Protein AF-A0A967N5I6-F1 (afdb_monomer_lite)

Structure (mmCIF, N/CA/C/O backbone):
data_AF-A0A967N5I6-F1
#
_entry.id   AF-A0A967N5I6-F1
#
loop_
_atom_site.group_PDB
_atom_site.id
_atom_site.type_symbol
_atom_site.label_atom_id
_atom_site.label_alt_id
_atom_site.label_comp_id
_atom_site.label_asym_id
_atom_site.label_entity_id
_atom_site.label_seq_id
_atom_site.pdbx_PDB_ins_code
_atom_site.Cartn_x
_atom_site.Cartn_y
_atom_site.Cartn_z
_atom_site.occupancy
_atom_site.B_iso_or_equiv
_atom_site.auth_seq_id
_atom_site.auth_comp_id
_atom_site.auth_asym_id
_atom_site.auth_atom_id
_atom_site.pdbx_PDB_model_num
ATOM 1 N N . MET A 1 1 ? 79.052 27.992 -9.678 1.00 40.16 1 MET A N 1
ATOM 2 C CA . MET A 1 1 ? 77.838 28.755 -10.048 1.00 40.16 1 MET A CA 1
ATOM 3 C C . MET A 1 1 ? 76.867 27.807 -10.748 1.00 40.16 1 MET A C 1
ATOM 5 O O . MET A 1 1 ? 77.316 26.844 -11.354 1.00 40.16 1 MET A O 1
ATOM 9 N N . SER A 1 2 ? 75.574 28.017 -10.512 1.00 40.28 2 SER A N 1
ATOM 10 C CA . SER A 1 2 ? 74.473 27.047 -10.386 1.00 40.28 2 SER A CA 1
ATOM 11 C C . SER A 1 2 ? 74.152 26.092 -11.544 1.00 40.28 2 SER A C 1
ATOM 13 O O . SER A 1 2 ? 74.198 26.459 -12.712 1.00 40.28 2 SER A O 1
ATOM 15 N N . ARG A 1 3 ? 73.677 24.891 -11.170 1.00 48.25 3 ARG A N 1
ATOM 16 C CA . ARG A 1 3 ? 72.838 23.991 -11.981 1.00 48.25 3 ARG A CA 1
ATOM 17 C C . ARG A 1 3 ? 71.366 24.258 -11.633 1.00 48.25 3 ARG A C 1
ATOM 19 O O . ARG A 1 3 ? 71.032 24.242 -10.452 1.00 48.25 3 ARG A O 1
ATOM 26 N N . ILE A 1 4 ? 70.508 24.498 -12.624 1.00 47.03 4 ILE A N 1
ATOM 27 C CA . ILE A 1 4 ? 69.054 24.666 -12.448 1.00 47.03 4 ILE A CA 1
ATOM 28 C C . ILE A 1 4 ? 68.369 23.418 -13.017 1.00 47.03 4 ILE A C 1
ATOM 30 O O . ILE A 1 4 ? 68.534 23.106 -14.193 1.00 47.03 4 ILE A O 1
ATOM 34 N N . ALA A 1 5 ? 67.646 22.690 -12.166 1.00 37.91 5 ALA A N 1
ATOM 35 C CA . ALA A 1 5 ? 66.811 21.548 -12.535 1.00 37.91 5 ALA A CA 1
ATOM 36 C C . ALA A 1 5 ? 65.368 22.022 -12.801 1.00 37.91 5 ALA A C 1
ATOM 38 O O . ALA A 1 5 ? 64.877 22.863 -12.044 1.00 37.91 5 ALA A O 1
ATOM 39 N N . PRO A 1 6 ? 64.662 21.506 -13.822 1.00 51.81 6 PRO A N 1
ATOM 40 C CA . PRO A 1 6 ? 63.254 21.819 -14.015 1.00 51.81 6 PRO A CA 1
ATOM 41 C C . PRO A 1 6 ? 62.391 20.916 -13.120 1.00 51.81 6 PRO A C 1
ATOM 43 O O . PRO A 1 6 ? 62.466 19.690 -13.187 1.00 51.81 6 PRO A O 1
ATOM 46 N N . ILE A 1 7 ? 61.571 21.535 -12.271 1.00 50.12 7 ILE A N 1
ATOM 47 C CA . ILE A 1 7 ? 60.532 20.866 -11.481 1.00 50.12 7 ILE A CA 1
ATOM 48 C C . ILE A 1 7 ? 59.320 20.668 -12.395 1.00 50.12 7 ILE A C 1
ATOM 50 O O . ILE A 1 7 ? 58.684 21.630 -12.824 1.00 50.12 7 ILE A O 1
ATOM 54 N N . LEU A 1 8 ? 59.024 19.408 -12.708 1.00 42.88 8 LEU A N 1
ATOM 55 C CA . LEU A 1 8 ? 57.841 18.988 -13.450 1.00 42.88 8 LEU A CA 1
ATOM 56 C C . LEU A 1 8 ? 56.643 18.976 -12.483 1.00 42.88 8 LEU A C 1
ATOM 58 O O . LEU A 1 8 ? 56.563 18.135 -11.590 1.00 42.88 8 LEU A O 1
ATOM 62 N N . LEU A 1 9 ? 55.739 19.947 -12.624 1.00 46.44 9 LEU A N 1
ATOM 63 C CA . LEU A 1 9 ? 54.523 20.068 -11.819 1.00 46.44 9 LEU A CA 1
ATOM 64 C C . LEU A 1 9 ? 53.415 19.191 -12.431 1.00 46.44 9 LEU A C 1
ATOM 66 O O . LEU A 1 9 ? 52.763 19.583 -13.397 1.00 46.44 9 LEU A O 1
ATOM 70 N N . THR A 1 10 ? 53.206 17.995 -11.882 1.00 43.72 10 THR A N 1
ATOM 71 C CA . THR A 1 10 ? 52.102 17.106 -12.276 1.00 43.72 10 THR A CA 1
ATOM 72 C C . THR A 1 10 ? 50.793 17.601 -11.658 1.00 43.72 10 THR A C 1
ATOM 74 O O . THR A 1 10 ? 50.572 17.481 -10.454 1.00 43.72 10 THR A O 1
ATOM 77 N N . LEU A 1 11 ? 49.920 18.169 -12.490 1.00 49.28 11 LEU A N 1
ATOM 78 C CA . LEU A 1 11 ? 48.575 18.613 -12.125 1.00 49.28 11 LEU A CA 1
ATOM 79 C C . LEU A 1 11 ? 47.648 17.390 -11.970 1.00 49.28 11 LEU A C 1
ATOM 81 O O . LEU A 1 11 ? 47.226 16.794 -12.959 1.00 49.28 11 LEU A O 1
ATOM 85 N N . ILE A 1 12 ? 47.339 16.995 -10.731 1.00 50.44 12 ILE A N 1
ATOM 86 C CA . ILE A 1 12 ? 46.363 15.933 -10.435 1.00 50.44 12 ILE A CA 1
ATOM 87 C C . ILE A 1 12 ? 44.953 16.520 -10.574 1.00 50.44 12 ILE A C 1
ATOM 89 O O . ILE A 1 12 ? 44.468 17.232 -9.696 1.00 50.44 12 ILE A O 1
ATOM 93 N N . LEU A 1 13 ? 44.296 16.229 -11.697 1.00 48.84 13 LEU A N 1
ATOM 94 C CA . LEU A 1 13 ? 42.915 16.620 -11.965 1.00 48.84 13 LEU A CA 1
ATOM 95 C C . LEU A 1 13 ? 41.958 15.642 -11.257 1.00 48.84 13 LEU A C 1
ATOM 97 O O . LEU A 1 13 ? 41.588 14.602 -11.806 1.00 48.84 13 LEU A O 1
ATOM 101 N N . VAL A 1 14 ? 41.577 15.963 -10.016 1.00 51.41 14 VAL A N 1
ATOM 102 C CA . VAL A 1 14 ? 40.548 15.230 -9.260 1.00 51.41 14 VAL A CA 1
ATOM 103 C C . VAL A 1 14 ? 39.220 15.338 -10.013 1.00 51.41 14 VAL A C 1
ATOM 105 O O . VAL A 1 14 ? 38.562 16.376 -10.001 1.00 51.41 14 VAL A O 1
ATOM 108 N N . HIS A 1 15 ? 38.826 14.260 -10.692 1.00 43.31 15 HIS A N 1
ATOM 109 C CA . HIS A 1 15 ? 37.492 14.127 -11.263 1.00 43.31 15 HIS A CA 1
ATOM 110 C C . HIS A 1 15 ? 36.492 13.925 -10.123 1.00 43.31 15 HIS A C 1
ATOM 112 O O . HIS A 1 15 ? 36.285 12.808 -9.646 1.00 43.31 15 HIS A O 1
ATOM 118 N N . ALA A 1 16 ? 35.867 15.018 -9.683 1.00 46.16 16 ALA A N 1
ATOM 119 C CA . ALA A 1 16 ? 34.663 14.961 -8.870 1.00 46.16 16 ALA A CA 1
ATOM 120 C C . ALA A 1 16 ? 33.563 14.297 -9.710 1.00 46.16 16 ALA A C 1
ATOM 122 O O . ALA A 1 16 ? 32.937 14.928 -10.560 1.00 46.16 16 ALA A O 1
ATOM 123 N N . SER A 1 17 ? 33.371 12.992 -9.519 1.00 47.62 17 SER A N 1
ATOM 124 C CA . SER A 1 17 ? 32.232 12.291 -10.101 1.00 47.62 17 SER A CA 1
ATOM 125 C C . SER A 1 17 ? 30.961 12.935 -9.541 1.00 47.62 17 SER A C 1
ATOM 127 O O . SER A 1 17 ? 30.834 13.009 -8.315 1.00 47.62 17 SER A O 1
ATOM 129 N N . PRO A 1 18 ? 30.022 13.421 -10.375 1.00 47.56 18 PRO A N 1
ATOM 130 C CA . PRO A 1 18 ? 28.732 13.860 -9.877 1.00 47.56 18 PRO A CA 1
ATOM 131 C C . PRO A 1 18 ? 28.059 12.638 -9.262 1.00 47.56 18 PRO A C 1
ATOM 133 O O . PRO A 1 18 ? 27.668 11.703 -9.963 1.00 47.56 18 PRO A O 1
ATOM 136 N N . SER A 1 19 ? 27.979 12.629 -7.934 1.00 46.84 19 SER A N 1
ATOM 137 C CA . SER A 1 19 ? 27.203 11.651 -7.193 1.00 46.84 19 SER A CA 1
ATOM 138 C C . SER A 1 19 ? 25.768 11.774 -7.699 1.00 46.84 19 SER A C 1
ATOM 140 O O . SER A 1 19 ? 25.093 12.773 -7.443 1.00 46.84 19 SER A O 1
ATOM 142 N N . ARG A 1 20 ? 25.318 10.815 -8.519 1.00 47.66 20 ARG A N 1
ATOM 143 C CA . ARG A 1 20 ? 23.902 10.695 -8.864 1.00 47.66 20 ARG A CA 1
ATOM 144 C C . ARG A 1 20 ? 23.191 10.465 -7.542 1.00 47.66 20 ARG A C 1
ATOM 146 O O . ARG A 1 20 ? 23.283 9.373 -6.993 1.00 47.66 20 ARG A O 1
ATOM 153 N N . ALA A 1 21 ? 22.514 11.493 -7.038 1.00 38.91 21 ALA A N 1
ATOM 154 C CA . ALA A 1 21 ? 21.556 11.338 -5.962 1.00 38.91 21 ALA A CA 1
ATOM 155 C C . ALA A 1 21 ? 20.598 10.217 -6.383 1.00 38.91 21 ALA A C 1
ATOM 157 O O . ALA A 1 21 ? 19.824 10.377 -7.331 1.00 38.91 21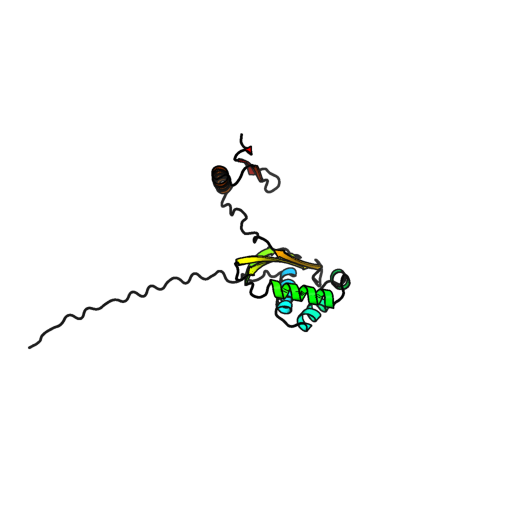 ALA A O 1
ATOM 158 N N . GLN A 1 22 ? 20.714 9.051 -5.744 1.00 46.22 22 GLN A N 1
ATOM 159 C CA . GLN A 1 22 ? 19.681 8.034 -5.840 1.00 46.22 22 GLN A CA 1
ATOM 160 C C . GLN A 1 22 ? 18.379 8.721 -5.421 1.00 46.22 22 GLN A C 1
ATOM 162 O O . GLN A 1 22 ? 18.386 9.433 -4.412 1.00 46.22 22 GLN A O 1
ATOM 167 N N . PRO A 1 23 ? 17.286 8.597 -6.193 1.00 45.19 23 PRO A N 1
ATOM 168 C CA . PRO A 1 23 ? 16.002 9.112 -5.759 1.00 45.19 23 PRO A CA 1
ATOM 169 C C . PRO A 1 23 ? 15.629 8.362 -4.483 1.00 45.19 23 PRO A C 1
ATOM 171 O O . PRO A 1 23 ? 15.160 7.230 -4.538 1.00 45.19 23 PRO A O 1
ATOM 174 N N . GLY A 1 24 ? 15.909 8.991 -3.341 1.00 52.41 24 GLY A N 1
ATO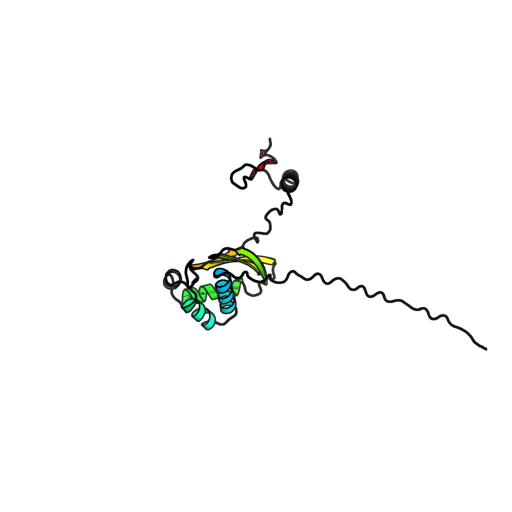M 175 C CA . GLY A 1 24 ? 15.538 8.472 -2.041 1.00 52.41 24 GLY A CA 1
ATOM 176 C C . GLY A 1 24 ? 14.018 8.342 -1.932 1.00 52.41 24 GLY A C 1
ATOM 177 O O . GLY A 1 24 ? 13.277 8.862 -2.780 1.00 52.41 24 GLY A O 1
ATOM 178 N N . PRO A 1 25 ? 13.529 7.668 -0.883 1.00 60.12 25 PRO A N 1
ATOM 179 C CA . PRO A 1 25 ? 12.108 7.427 -0.702 1.00 60.12 25 PRO A CA 1
ATOM 180 C C . PRO A 1 25 ? 11.339 8.754 -0.732 1.00 60.12 25 PRO A C 1
ATOM 182 O O . PRO A 1 25 ? 11.467 9.572 0.179 1.00 60.12 25 PRO A O 1
ATOM 185 N N . ARG A 1 26 ? 10.536 8.994 -1.780 1.00 69.06 26 ARG A N 1
ATOM 186 C CA . ARG A 1 26 ? 9.746 10.235 -1.886 1.00 69.06 26 ARG A CA 1
ATOM 187 C C . ARG A 1 26 ? 8.873 10.392 -0.637 1.00 69.06 26 ARG A C 1
ATOM 189 O O . ARG A 1 26 ? 8.300 9.391 -0.198 1.00 69.06 26 ARG A O 1
ATOM 196 N N . PRO A 1 27 ? 8.736 11.590 -0.054 1.00 77.00 27 PRO A N 1
ATOM 197 C CA . PRO A 1 27 ? 7.868 11.784 1.104 1.00 77.00 27 PRO A CA 1
ATOM 198 C C . PRO A 1 27 ? 6.443 11.298 0.805 1.00 77.00 27 PRO A C 1
ATOM 200 O O . PRO A 1 27 ? 5.970 11.387 -0.334 1.00 77.00 27 PRO A O 1
ATOM 203 N N . LEU A 1 28 ? 5.789 10.709 1.810 1.00 83.62 28 LEU A N 1
ATOM 204 C CA . LEU A 1 28 ? 4.383 10.329 1.692 1.00 83.62 28 LEU A CA 1
ATOM 205 C C . LEU A 1 28 ? 3.521 11.596 1.559 1.00 83.62 28 LEU A C 1
ATOM 207 O O . LEU A 1 28 ? 3.868 12.625 2.139 1.00 83.62 28 LEU A O 1
ATOM 211 N N . PRO A 1 29 ? 2.436 11.560 0.766 1.00 84.69 29 PRO A N 1
ATOM 212 C CA . PRO A 1 29 ? 1.531 12.697 0.652 1.00 84.69 29 PRO A CA 1
ATOM 213 C C . PRO A 1 29 ? 0.806 12.938 1.979 1.00 84.69 29 PRO A C 1
ATOM 215 O O . PRO A 1 29 ? 0.534 11.991 2.709 1.00 84.69 29 PRO A O 1
ATOM 218 N N . ASP A 1 30 ? 0.429 14.183 2.252 1.00 88.25 30 ASP A N 1
ATOM 219 C CA . ASP A 1 30 ? -0.386 14.524 3.419 1.00 88.25 30 ASP A CA 1
ATOM 220 C C . ASP A 1 30 ? -1.855 14.144 3.163 1.00 88.25 30 ASP A C 1
ATOM 222 O O . ASP A 1 30 ? -2.624 14.893 2.562 1.00 88.25 30 ASP A O 1
ATOM 226 N N . THR A 1 31 ? -2.207 12.901 3.499 1.00 90.56 31 THR A N 1
ATOM 227 C CA . THR A 1 31 ? -3.557 12.332 3.349 1.00 90.56 31 THR A CA 1
ATOM 228 C C . THR A 1 31 ? -3.854 11.393 4.518 1.00 90.56 31 THR A C 1
ATOM 230 O O . THR A 1 31 ? -2.917 10.773 5.035 1.00 90.56 31 THR A O 1
ATOM 233 N N . PRO A 1 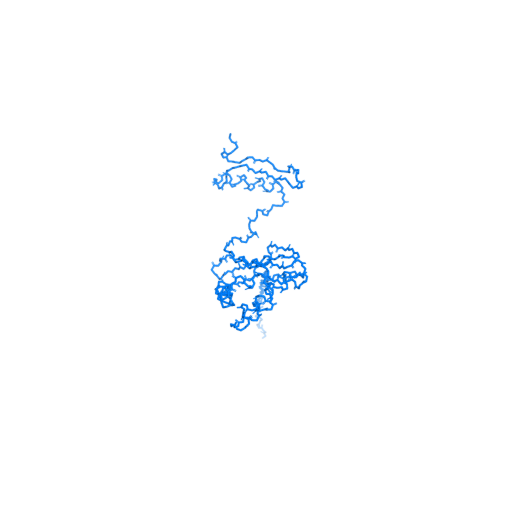32 ? -5.129 11.193 4.903 1.00 92.94 32 PRO A N 1
ATOM 234 C CA . PRO A 1 32 ? -5.478 10.253 5.967 1.00 92.94 32 PRO A CA 1
ATOM 235 C C . PRO A 1 32 ? -4.949 8.835 5.718 1.00 92.94 32 PRO A C 1
ATOM 237 O O . PRO A 1 32 ? -4.358 8.220 6.609 1.00 92.94 32 PRO A O 1
ATOM 240 N N . ALA A 1 33 ? -5.076 8.341 4.482 1.00 93.81 33 ALA A N 1
ATOM 241 C CA . ALA A 1 33 ? -4.553 7.035 4.091 1.00 93.81 33 ALA A CA 1
ATOM 242 C C . ALA A 1 33 ? -3.025 6.931 4.257 1.00 93.81 33 ALA A C 1
ATOM 244 O O . ALA A 1 33 ? -2.518 5.907 4.716 1.00 93.81 33 ALA A O 1
ATOM 245 N N . ALA A 1 34 ? -2.278 7.992 3.932 1.00 92.75 34 ALA A N 1
ATOM 246 C CA . ALA A 1 34 ? -0.831 8.034 4.133 1.00 92.75 34 ALA A CA 1
ATOM 247 C C . ALA A 1 34 ? -0.425 8.091 5.613 1.00 92.75 34 ALA A C 1
ATOM 249 O O . ALA A 1 34 ? 0.565 7.458 5.987 1.00 92.75 34 ALA A O 1
ATOM 250 N N . GLY A 1 35 ? -1.192 8.793 6.451 1.00 93.31 35 GLY A N 1
ATOM 251 C CA . GLY A 1 35 ? -0.999 8.788 7.903 1.00 93.31 35 GLY A CA 1
ATOM 252 C C . GLY A 1 35 ? -1.111 7.371 8.467 1.00 93.31 35 GLY A C 1
ATOM 253 O O . GLY A 1 35 ? -0.173 6.869 9.081 1.00 93.31 35 GLY A O 1
ATOM 254 N N . ARG A 1 36 ? -2.193 6.657 8.130 1.00 95.75 36 ARG A N 1
ATOM 255 C CA . ARG A 1 36 ? -2.384 5.260 8.562 1.00 95.75 36 ARG A CA 1
ATOM 256 C C . ARG A 1 36 ? -1.376 4.287 7.971 1.00 95.75 36 ARG A C 1
ATOM 258 O O . ARG A 1 36 ? -1.000 3.323 8.631 1.00 95.75 36 ARG A O 1
ATOM 265 N N . ALA A 1 37 ? -0.917 4.526 6.745 1.00 95.06 37 ALA A N 1
ATOM 266 C CA . ALA A 1 37 ? 0.162 3.737 6.167 1.00 95.06 37 ALA A CA 1
ATOM 267 C C . ALA A 1 37 ? 1.489 3.948 6.915 1.00 95.06 37 ALA A C 1
ATOM 269 O O . ALA A 1 37 ? 2.243 2.993 7.069 1.00 95.06 37 ALA A O 1
ATOM 270 N N . THR A 1 38 ? 1.763 5.163 7.402 1.00 94.31 38 THR A N 1
ATOM 271 C CA . THR A 1 38 ? 2.936 5.450 8.247 1.00 94.31 38 THR A CA 1
ATOM 272 C C . THR A 1 38 ? 2.857 4.685 9.566 1.00 94.31 38 THR A C 1
ATOM 274 O O . THR A 1 38 ? 3.764 3.911 9.856 1.00 94.31 38 THR A O 1
ATOM 277 N N . GLU A 1 39 ? 1.740 4.802 10.292 1.00 96.06 39 GLU A N 1
ATOM 278 C CA . GLU A 1 39 ? 1.509 4.071 11.551 1.00 96.06 39 GLU A CA 1
ATOM 279 C C . GLU A 1 39 ? 1.650 2.551 11.371 1.00 96.06 39 GLU A C 1
ATOM 281 O O . GLU A 1 39 ? 2.245 1.864 12.199 1.00 96.06 39 GLU A O 1
ATOM 286 N N . LEU A 1 40 ? 1.133 2.011 10.261 1.00 96.75 40 LEU A N 1
ATOM 287 C CA . LEU A 1 40 ? 1.286 0.597 9.929 1.00 96.75 40 LEU A CA 1
ATOM 288 C C . LEU A 1 40 ? 2.761 0.219 9.772 1.00 96.75 40 LEU A C 1
ATOM 290 O O . LEU A 1 40 ? 3.189 -0.791 10.319 1.00 96.75 40 LEU A O 1
ATOM 294 N N . LEU A 1 41 ? 3.536 0.990 9.007 1.00 94.38 41 LEU A N 1
ATOM 295 C CA . LEU A 1 41 ? 4.952 0.693 8.778 1.00 94.38 41 LEU A CA 1
ATOM 296 C C . LEU A 1 41 ? 5.769 0.780 10.073 1.00 94.38 41 LEU A C 1
ATOM 298 O O . LEU A 1 41 ? 6.656 -0.047 10.277 1.00 94.38 41 LEU A O 1
ATOM 302 N N . GLU A 1 42 ? 5.442 1.722 10.958 1.00 94.69 42 GLU A N 1
ATOM 303 C CA . GLU A 1 42 ? 6.025 1.816 12.300 1.00 94.69 42 GLU A CA 1
ATOM 304 C C . GLU A 1 42 ? 5.698 0.570 13.136 1.00 94.69 42 GLU A C 1
ATOM 306 O O . GLU A 1 42 ? 6.603 -0.050 13.695 1.00 94.69 42 GLU A O 1
ATOM 311 N N . ALA A 1 43 ? 4.435 0.129 13.142 1.00 96.31 43 ALA A N 1
ATOM 312 C CA . ALA A 1 43 ? 4.019 -1.086 13.842 1.00 96.31 43 ALA A CA 1
ATOM 313 C C . ALA A 1 43 ? 4.693 -2.354 13.287 1.00 96.31 43 ALA A C 1
ATOM 315 O O . ALA A 1 43 ? 5.054 -3.251 14.049 1.00 96.31 43 ALA A O 1
ATOM 316 N N . LEU A 1 44 ? 4.904 -2.432 11.968 1.00 94.75 44 LEU A N 1
ATOM 317 C CA . LEU A 1 44 ? 5.611 -3.546 11.327 1.00 94.75 44 LEU A CA 1
ATOM 318 C C . LEU A 1 44 ? 7.111 -3.574 11.656 1.00 94.75 44 LEU A C 1
ATOM 320 O O . LEU A 1 44 ? 7.696 -4.659 11.655 1.00 94.75 44 LEU A O 1
ATOM 324 N N . GLY A 1 45 ? 7.718 -2.410 11.916 1.00 92.06 45 GLY A N 1
ATOM 325 C CA . GLY A 1 45 ? 9.102 -2.277 12.382 1.00 92.06 45 GLY A CA 1
ATOM 326 C C . GLY A 1 45 ? 9.283 -2.518 13.885 1.00 92.06 45 GLY A C 1
ATOM 327 O O . GLY A 1 45 ? 10.415 -2.667 14.342 1.00 92.06 45 GLY A O 1
ATOM 328 N N . GLY A 1 46 ? 8.184 -2.563 14.642 1.00 92.38 46 GLY A N 1
ATOM 329 C CA . GLY A 1 46 ? 8.163 -2.835 16.074 1.00 92.38 46 GLY A CA 1
ATOM 330 C C . GLY A 1 46 ? 8.034 -4.319 16.440 1.00 92.38 46 GLY A C 1
ATOM 331 O O . GLY A 1 46 ? 8.105 -5.237 15.611 1.00 92.38 46 GLY A O 1
ATOM 332 N N . ASP A 1 47 ? 7.828 -4.554 17.732 1.00 95.62 47 ASP A N 1
ATOM 333 C CA . ASP A 1 47 ? 7.601 -5.879 18.299 1.00 95.62 47 ASP A CA 1
ATOM 334 C C . ASP A 1 47 ? 6.136 -6.344 18.146 1.00 95.62 47 ASP A C 1
ATOM 336 O O . ASP A 1 47 ? 5.337 -5.794 17.382 1.00 95.62 47 ASP A O 1
ATOM 340 N N . VAL A 1 48 ? 5.791 -7.439 18.824 1.00 96.06 48 VAL A N 1
ATOM 341 C CA . VAL A 1 48 ? 4.436 -8.002 18.797 1.00 96.06 48 VAL A CA 1
ATOM 342 C C . VAL A 1 48 ? 3.409 -7.084 19.469 1.00 96.06 48 VAL A C 1
ATOM 344 O O . VAL A 1 48 ? 2.254 -7.046 19.042 1.00 96.06 48 VAL A O 1
ATOM 347 N N . ASP A 1 49 ? 3.816 -6.308 20.472 1.00 97.56 49 ASP A N 1
ATOM 348 C CA . ASP A 1 49 ? 2.916 -5.428 21.211 1.00 97.56 49 ASP A CA 1
ATOM 349 C C . ASP A 1 49 ? 2.608 -4.163 20.409 1.00 97.56 49 ASP A C 1
ATOM 351 O O . ASP A 1 49 ? 1.451 -3.745 20.361 1.00 97.56 49 ASP A O 1
ATOM 355 N N . ALA A 1 50 ? 3.582 -3.640 19.657 1.00 97.12 50 ALA A N 1
ATOM 356 C CA . ALA A 1 50 ? 3.347 -2.587 18.667 1.00 97.12 50 ALA A CA 1
ATOM 357 C C . ALA A 1 50 ? 2.293 -3.008 17.624 1.00 97.12 50 ALA A C 1
ATOM 359 O O . ALA A 1 50 ? 1.391 -2.238 17.283 1.00 97.12 50 ALA A O 1
ATOM 360 N N . ARG A 1 51 ? 2.345 -4.263 17.156 1.00 97.50 51 ARG A N 1
ATOM 361 C CA . ARG A 1 51 ? 1.339 -4.811 16.230 1.00 97.50 51 ARG A CA 1
ATOM 362 C C . ARG A 1 51 ? -0.030 -4.953 16.885 1.00 97.50 51 ARG A C 1
ATOM 364 O O . ARG A 1 51 ? -1.026 -4.588 16.265 1.00 97.50 51 ARG A O 1
ATOM 371 N N . ARG A 1 52 ? -0.103 -5.441 18.128 1.00 98.12 52 ARG A N 1
ATOM 372 C CA . ARG A 1 52 ? -1.373 -5.510 18.875 1.00 98.12 52 ARG A CA 1
ATOM 373 C C . ARG A 1 52 ? -1.995 -4.131 19.072 1.00 98.12 52 ARG A C 1
ATOM 375 O O . ARG A 1 52 ? -3.198 -3.988 18.856 1.00 98.12 52 ARG A O 1
ATOM 382 N N . ALA A 1 53 ? -1.193 -3.129 19.429 1.00 97.75 53 ALA A N 1
ATOM 383 C CA . ALA A 1 53 ? -1.650 -1.752 19.589 1.00 97.75 53 ALA A CA 1
ATOM 384 C C . ALA A 1 53 ? -2.240 -1.212 18.279 1.00 97.75 53 ALA A C 1
ATOM 386 O O . ALA A 1 53 ? -3.383 -0.758 18.260 1.00 97.75 53 ALA A O 1
ATOM 387 N N . PHE A 1 54 ? -1.535 -1.388 17.158 1.00 98.00 54 PHE A N 1
ATOM 388 C CA . PHE A 1 54 ? -2.045 -1.003 15.840 1.00 98.00 54 PHE A CA 1
ATOM 389 C C . PHE A 1 54 ? -3.376 -1.694 15.497 1.00 98.00 54 PHE A C 1
ATOM 391 O O . PHE A 1 54 ? -4.310 -1.052 15.014 1.00 98.00 54 PHE A O 1
ATOM 398 N N . VAL A 1 55 ? -3.504 -2.996 15.777 1.00 97.75 55 VAL A N 1
ATOM 399 C CA . VAL A 1 55 ? -4.757 -3.730 15.535 1.00 97.75 55 VAL A CA 1
ATOM 400 C C . VAL A 1 55 ? -5.901 -3.183 16.390 1.00 97.75 55 VAL A C 1
ATOM 402 O O . VAL A 1 55 ? -7.020 -3.015 15.898 1.00 97.75 55 VAL A O 1
ATOM 405 N N . ALA A 1 56 ? -5.638 -2.889 17.663 1.00 96.88 56 ALA A N 1
ATOM 406 C CA . ALA A 1 56 ? -6.637 -2.370 18.588 1.00 96.88 56 ALA A CA 1
ATOM 407 C C . ALA A 1 56 ? -7.084 -0.945 18.227 1.00 96.88 56 ALA A C 1
ATOM 409 O O . ALA A 1 56 ? -8.281 -0.647 18.283 1.00 96.88 56 ALA A O 1
ATOM 410 N N . GLU A 1 57 ? -6.148 -0.082 17.841 1.00 96.19 57 GLU A N 1
ATOM 411 C CA . GLU A 1 57 ? -6.368 1.361 17.741 1.00 96.19 57 GLU A CA 1
ATOM 412 C C . GLU A 1 57 ? -6.639 1.843 16.319 1.00 96.19 57 GLU A C 1
ATOM 414 O O . GLU A 1 57 ? -7.476 2.732 16.141 1.00 96.19 57 GLU A O 1
ATOM 419 N N . SER A 1 58 ? -6.000 1.242 15.314 1.00 96.75 58 SER A N 1
ATOM 420 C CA . SER A 1 58 ? -5.983 1.773 13.946 1.00 96.75 58 SER A CA 1
ATOM 421 C C . SER A 1 58 ? -6.886 1.010 12.978 1.00 96.75 58 SER A C 1
ATOM 423 O O . SER A 1 58 ? -7.269 1.578 11.955 1.00 96.75 58 SER A O 1
ATOM 425 N N . LEU A 1 59 ? -7.293 -0.233 13.274 1.00 97.75 59 LEU A N 1
ATOM 426 C CA . LEU A 1 59 ? -8.255 -0.955 12.429 1.00 97.75 59 LEU A CA 1
ATOM 427 C C . LEU A 1 59 ? -9.702 -0.508 12.679 1.00 97.75 59 LEU A C 1
ATOM 429 O O . LEU A 1 59 ? -10.108 -0.187 13.802 1.00 97.75 59 LEU A O 1
ATOM 433 N N . ALA A 1 60 ? -10.497 -0.505 11.608 1.00 97.44 60 ALA A N 1
ATOM 434 C CA . ALA A 1 60 ? -11.931 -0.255 11.668 1.00 97.44 60 ALA A CA 1
ATOM 435 C C . ALA A 1 60 ? -12.634 -1.416 12.392 1.00 97.44 60 ALA A C 1
ATOM 437 O O . ALA A 1 60 ? -12.241 -2.566 12.169 1.00 97.44 60 ALA A O 1
ATOM 438 N N . PRO A 1 61 ? -13.685 -1.177 13.203 1.00 95.81 61 PRO A N 1
ATOM 439 C CA . PRO A 1 61 ? -14.369 -2.236 13.951 1.00 95.81 61 PRO A CA 1
ATOM 440 C C . PRO A 1 61 ? -14.775 -3.425 13.073 1.00 95.81 61 PRO A C 1
ATOM 442 O O . PRO A 1 61 ? -14.396 -4.556 13.361 1.00 95.81 61 PRO A O 1
ATOM 445 N N . GLY A 1 62 ? -15.408 -3.165 11.923 1.00 93.75 62 GLY A N 1
ATOM 446 C CA . GLY A 1 62 ? -15.834 -4.220 10.995 1.00 93.75 62 GLY A CA 1
ATOM 447 C C . GLY A 1 62 ? -14.687 -5.016 10.358 1.00 93.75 62 GLY A C 1
ATOM 448 O O . GLY A 1 62 ? -14.882 -6.164 9.965 1.00 93.75 62 GLY A O 1
ATOM 449 N N . PHE A 1 63 ? -13.482 -4.443 10.267 1.00 94.31 63 PHE A N 1
ATOM 450 C CA . PHE A 1 63 ? -12.299 -5.163 9.789 1.00 94.31 63 PHE A CA 1
ATOM 451 C C . PHE A 1 63 ? -11.612 -5.929 10.927 1.00 94.31 63 PHE A C 1
ATOM 453 O O . PHE A 1 63 ? -11.259 -7.097 10.765 1.00 94.31 63 PHE A O 1
ATOM 460 N N . ARG A 1 64 ? -11.497 -5.300 12.100 1.00 96.19 64 ARG A N 1
ATOM 461 C CA . ARG A 1 64 ? -10.907 -5.867 13.315 1.00 96.19 64 ARG A CA 1
ATOM 462 C C . ARG A 1 64 ? -11.688 -7.073 13.828 1.00 96.19 64 ARG A C 1
ATOM 464 O O . ARG A 1 64 ? -11.081 -8.073 14.172 1.00 96.19 64 ARG A O 1
ATOM 471 N N . GLU A 1 65 ? -13.014 -7.010 13.843 1.00 95.94 65 GLU A N 1
ATOM 472 C CA . GLU A 1 65 ? -13.885 -8.050 14.418 1.00 95.94 65 GLU A CA 1
ATOM 473 C C . GLU A 1 65 ? -14.081 -9.260 13.495 1.00 95.94 65 GLU A C 1
ATOM 475 O O . GLU A 1 65 ? -14.560 -10.305 13.929 1.00 95.94 65 GLU A O 1
ATOM 480 N N . ARG A 1 66 ? -13.677 -9.151 12.223 1.00 93.88 66 ARG A N 1
ATOM 481 C CA . ARG A 1 66 ? -13.796 -10.238 11.243 1.00 93.88 66 ARG A CA 1
ATOM 482 C C . ARG A 1 66 ? -12.893 -11.433 11.559 1.00 93.88 66 ARG A C 1
ATOM 484 O O . ARG A 1 66 ? -13.201 -12.551 11.150 1.00 93.88 66 ARG A O 1
ATOM 491 N N . PHE A 1 67 ? -11.790 -11.195 12.261 1.00 93.62 67 PHE A N 1
ATOM 492 C CA . PHE A 1 67 ? -10.827 -12.215 12.661 1.00 93.62 67 PHE A CA 1
ATOM 493 C C . PHE A 1 67 ? -10.377 -11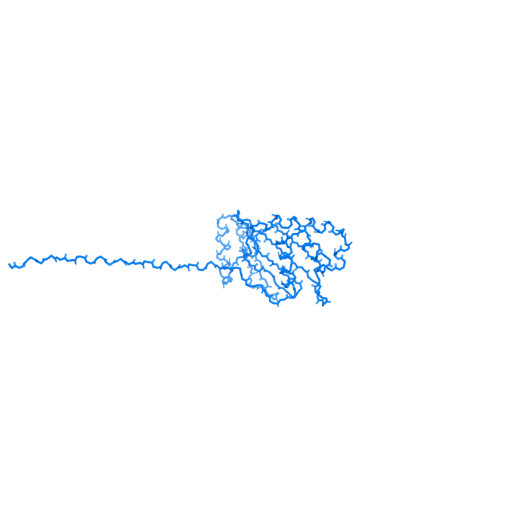.973 14.108 1.00 93.62 67 PHE A C 1
ATOM 495 O O . PHE A 1 67 ? -10.395 -10.830 14.563 1.00 93.62 67 PHE A O 1
ATOM 502 N N . PRO A 1 68 ? -9.951 -13.012 14.847 1.00 97.19 68 PRO A N 1
ATOM 503 C CA . PRO A 1 68 ? -9.376 -12.833 16.179 1.00 97.19 68 PRO A CA 1
ATOM 504 C C . PRO A 1 68 ? -8.144 -11.913 16.167 1.00 97.19 68 PRO A C 1
ATOM 506 O O . PRO A 1 68 ? -7.405 -11.887 15.186 1.00 97.19 68 PRO A O 1
ATOM 509 N N . MET A 1 69 ? -7.881 -11.216 17.282 1.00 96.50 69 MET A N 1
ATOM 510 C CA . MET A 1 69 ? -6.712 -10.330 17.457 1.00 96.50 69 MET A CA 1
ATOM 511 C C . MET A 1 69 ? -5.409 -10.991 16.994 1.00 96.50 69 MET A C 1
ATOM 513 O O . MET A 1 69 ? -4.716 -10.451 16.137 1.00 96.50 69 MET A O 1
ATOM 517 N N . GLU A 1 70 ? -5.109 -12.187 17.503 1.00 97.25 70 GLU A N 1
ATOM 518 C CA . GLU A 1 70 ? -3.851 -12.864 17.175 1.00 97.25 70 GLU A CA 1
ATOM 519 C C . GLU A 1 70 ? -3.762 -13.243 15.689 1.00 97.25 70 GLU A C 1
ATOM 521 O O . GLU A 1 70 ? -2.680 -13.189 15.123 1.00 97.25 70 GLU A O 1
ATOM 526 N N . ALA A 1 71 ? -4.884 -13.485 15.001 1.00 97.12 71 ALA A N 1
ATOM 527 C CA . ALA A 1 71 ? -4.863 -13.715 13.555 1.00 97.12 71 ALA A CA 1
ATOM 528 C C . ALA A 1 71 ? -4.443 -12.454 12.774 1.00 97.12 71 ALA A C 1
ATOM 530 O O . ALA A 1 71 ? -3.728 -12.554 11.776 1.00 97.12 71 ALA A O 1
ATOM 531 N N . HIS A 1 72 ? -4.840 -11.260 13.232 1.00 97.19 72 HIS A N 1
ATOM 532 C CA . HIS A 1 72 ? -4.340 -10.005 12.658 1.00 97.19 72 HIS A CA 1
ATOM 533 C C . HIS A 1 72 ? -2.858 -9.807 12.960 1.00 97.19 72 HIS A C 1
ATOM 535 O O . HIS A 1 72 ? -2.103 -9.436 12.066 1.00 97.19 72 HIS A O 1
ATOM 541 N N . VAL A 1 73 ? -2.431 -10.069 14.197 1.00 97.56 73 VAL A N 1
ATOM 542 C CA . VAL A 1 73 ? -1.024 -9.943 14.614 1.00 97.56 73 VAL A CA 1
ATOM 543 C C . VAL A 1 73 ? -0.126 -10.880 13.804 1.00 97.56 73 VAL A C 1
ATOM 545 O O . VAL A 1 73 ? 0.913 -10.442 13.305 1.00 97.56 73 VAL A O 1
ATOM 548 N N . ASP A 1 74 ? -0.551 -12.128 13.600 1.00 96.31 74 ASP A N 1
ATOM 549 C CA . ASP A 1 74 ? 0.132 -13.112 12.759 1.00 96.31 74 ASP A CA 1
ATOM 550 C C . ASP A 1 74 ? 0.200 -12.641 11.305 1.00 96.31 74 ASP A C 1
ATOM 552 O O . ASP A 1 74 ? 1.264 -12.679 10.680 1.00 96.31 74 ASP A O 1
ATOM 556 N N . GLN A 1 75 ? -0.909 -12.122 10.764 1.00 94.69 75 GLN A N 1
ATOM 557 C CA . GLN A 1 75 ? -0.934 -11.565 9.414 1.00 94.69 75 GLN A CA 1
ATOM 558 C C . GLN A 1 75 ? 0.039 -10.386 9.277 1.00 94.69 75 GLN A C 1
ATOM 560 O O . GLN A 1 75 ? 0.787 -10.324 8.301 1.00 94.69 75 GLN A O 1
ATOM 565 N N . LEU A 1 76 ? 0.080 -9.472 10.249 1.00 96.12 76 LEU A N 1
ATOM 566 C CA . LEU A 1 76 ? 1.055 -8.380 10.276 1.00 96.12 76 LEU A CA 1
ATOM 567 C C . LEU A 1 76 ? 2.489 -8.909 10.402 1.00 96.12 76 LEU A C 1
ATOM 569 O O . LEU A 1 76 ? 3.380 -8.387 9.744 1.00 96.12 76 LEU A O 1
ATOM 573 N N . GLY A 1 77 ? 2.716 -9.990 11.152 1.00 94.88 77 GLY A N 1
ATOM 574 C CA . GLY A 1 77 ? 4.008 -10.675 11.195 1.00 94.88 77 GLY A CA 1
ATOM 575 C C . GLY A 1 77 ? 4.448 -11.211 9.833 1.00 94.88 77 GLY A C 1
ATOM 576 O O . GLY A 1 77 ? 5.593 -11.002 9.437 1.00 94.88 77 GLY A O 1
ATOM 577 N N . LEU A 1 78 ? 3.531 -11.809 9.068 1.00 92.25 78 LEU A N 1
ATOM 578 C CA . LEU A 1 78 ? 3.801 -12.225 7.688 1.00 92.25 78 LEU A CA 1
ATOM 579 C C . LEU A 1 78 ? 4.112 -11.029 6.776 1.00 92.25 78 LEU A C 1
ATOM 581 O O . LEU A 1 78 ? 4.977 -11.137 5.904 1.00 92.25 78 LEU A O 1
ATOM 585 N N . LEU A 1 79 ? 3.436 -9.888 6.968 1.00 93.06 79 LEU A N 1
ATOM 586 C CA . LEU A 1 79 ? 3.769 -8.648 6.260 1.00 93.06 79 LEU A CA 1
ATOM 587 C C . LEU A 1 79 ? 5.185 -8.175 6.613 1.00 93.06 79 LEU A C 1
ATOM 589 O O . LEU A 1 79 ? 5.945 -7.877 5.693 1.00 93.06 79 LEU A O 1
ATOM 593 N N . THR A 1 80 ? 5.562 -8.160 7.897 1.00 92.56 80 THR A N 1
ATOM 594 C CA . THR A 1 80 ? 6.926 -7.828 8.341 1.00 92.56 80 THR A CA 1
ATOM 595 C C . THR A 1 80 ? 7.950 -8.747 7.684 1.00 92.56 80 THR A C 1
ATOM 597 O O . THR A 1 80 ? 8.932 -8.257 7.142 1.00 92.56 80 THR A O 1
ATOM 600 N N . SER A 1 81 ? 7.724 -10.065 7.658 1.00 90.44 81 SER A N 1
ATOM 601 C CA . SER A 1 81 ? 8.654 -11.006 7.019 1.00 90.44 81 SER A CA 1
ATOM 602 C C . SER A 1 81 ? 8.804 -10.769 5.515 1.00 90.44 81 SER A C 1
ATOM 604 O O . SER A 1 81 ? 9.906 -10.897 4.994 1.00 90.44 81 SER A O 1
ATOM 606 N N . ARG A 1 82 ? 7.725 -10.406 4.809 1.00 87.25 82 ARG A N 1
ATOM 607 C CA . ARG A 1 82 ? 7.767 -10.136 3.360 1.00 87.25 82 ARG A CA 1
ATOM 608 C C . ARG A 1 82 ? 8.374 -8.782 3.008 1.00 87.25 82 ARG A C 1
ATOM 610 O O . ARG A 1 82 ? 8.995 -8.650 1.962 1.00 87.25 82 ARG A O 1
ATOM 617 N N . LEU A 1 83 ? 8.158 -7.775 3.849 1.00 89.31 83 LEU A N 1
ATOM 618 C CA . LEU A 1 83 ? 8.724 -6.436 3.674 1.00 89.31 83 LEU A CA 1
ATOM 619 C C . LEU A 1 83 ? 10.109 -6.297 4.319 1.00 89.31 83 LEU A C 1
ATOM 621 O O . LEU A 1 83 ? 10.769 -5.283 4.115 1.00 89.31 83 LEU A O 1
ATOM 625 N N . GLY A 1 84 ? 10.553 -7.287 5.095 1.00 83.75 84 GLY A N 1
ATOM 626 C CA . GLY A 1 84 ? 11.836 -7.287 5.784 1.00 83.75 84 GLY A CA 1
ATOM 627 C C . GLY A 1 84 ? 12.987 -7.102 4.800 1.00 83.75 84 GLY A C 1
ATOM 628 O O . GLY A 1 84 ? 13.222 -7.943 3.940 1.00 83.75 84 GLY A O 1
ATOM 629 N N . GLY A 1 85 ? 13.690 -5.974 4.914 1.00 79.69 85 GLY A N 1
ATOM 630 C CA . GLY A 1 85 ? 14.777 -5.607 4.002 1.00 79.69 85 GLY A CA 1
ATOM 631 C C . GLY A 1 85 ? 14.327 -5.013 2.662 1.00 79.69 85 GLY A C 1
ATOM 632 O O . GLY A 1 85 ? 15.177 -4.724 1.823 1.00 79.69 85 GLY A O 1
ATOM 633 N N . ALA A 1 86 ? 13.026 -4.803 2.447 1.00 86.94 86 ALA A N 1
ATOM 634 C CA . ALA A 1 86 ? 12.520 -4.119 1.267 1.00 86.94 86 ALA A CA 1
ATOM 635 C C . ALA A 1 86 ? 12.600 -2.593 1.434 1.00 86.94 86 ALA A C 1
ATOM 637 O O . ALA A 1 86 ? 12.148 -2.024 2.428 1.00 86.94 86 ALA A O 1
ATOM 638 N N . GLU A 1 87 ? 13.137 -1.910 0.430 1.00 87.50 87 GLU A N 1
ATOM 639 C CA . GLU A 1 87 ? 13.191 -0.453 0.387 1.00 87.50 87 GLU A CA 1
ATOM 640 C C . GLU A 1 87 ? 11.898 0.100 -0.217 1.00 87.50 87 GLU A C 1
ATOM 642 O O . GLU A 1 87 ? 11.434 -0.368 -1.257 1.00 87.50 87 GLU A O 1
ATOM 647 N N . ARG A 1 88 ? 11.316 1.136 0.393 1.00 88.94 88 ARG A N 1
ATOM 648 C CA . ARG A 1 88 ? 10.194 1.862 -0.210 1.00 88.94 88 ARG A CA 1
ATOM 649 C C . ARG A 1 88 ? 10.688 2.699 -1.390 1.00 88.94 88 ARG A C 1
ATOM 651 O O . ARG A 1 88 ? 11.341 3.722 -1.201 1.00 88.94 88 ARG A O 1
ATOM 658 N N . VAL A 1 89 ? 10.281 2.326 -2.598 1.00 83.81 89 VAL A N 1
ATOM 659 C CA . VAL A 1 89 ? 10.722 2.972 -3.845 1.00 83.81 89 VAL A CA 1
ATOM 660 C C . VAL A 1 89 ? 9.748 4.030 -4.368 1.00 83.81 89 VAL A C 1
ATOM 662 O O . VAL A 1 89 ? 10.103 4.808 -5.253 1.00 83.81 89 VAL A O 1
ATOM 665 N N . GLY A 1 90 ? 8.523 4.110 -3.831 1.00 83.25 90 GLY A N 1
ATOM 666 C CA . GLY A 1 90 ? 7.602 5.187 -4.200 1.00 83.25 90 GLY A CA 1
ATOM 667 C C . GLY A 1 90 ? 6.149 5.022 -3.759 1.00 83.25 90 GLY A C 1
ATOM 668 O O . GLY A 1 90 ? 5.786 4.097 -3.035 1.00 83.25 90 GLY A O 1
ATOM 669 N N . VAL A 1 91 ? 5.321 5.956 -4.234 1.00 86.19 91 VAL A N 1
ATOM 670 C CA . VAL A 1 91 ? 3.857 5.962 -4.101 1.00 86.19 91 VAL A CA 1
ATOM 671 C C . VAL A 1 91 ? 3.264 5.788 -5.493 1.00 86.19 91 VAL A C 1
ATOM 673 O O . VAL A 1 91 ? 3.600 6.539 -6.406 1.00 86.19 91 VAL A O 1
ATOM 676 N N . LEU A 1 92 ? 2.412 4.782 -5.648 1.00 76.62 92 LEU A N 1
ATOM 677 C CA . LEU A 1 92 ? 1.895 4.310 -6.933 1.00 76.62 92 LEU A CA 1
ATOM 678 C C . LEU A 1 92 ? 0.512 4.871 -7.260 1.00 76.62 92 LEU A C 1
ATOM 680 O O . LEU A 1 92 ? 0.222 5.201 -8.404 1.00 76.62 92 LEU A O 1
ATOM 684 N N . ALA A 1 93 ? -0.338 4.964 -6.244 1.00 73.94 93 ALA A N 1
ATOM 685 C CA . ALA A 1 93 ? -1.677 5.523 -6.329 1.00 73.94 93 ALA A CA 1
ATOM 686 C C . ALA A 1 93 ? -1.976 6.261 -5.026 1.00 73.94 93 ALA A C 1
ATOM 688 O O . ALA A 1 93 ? -1.514 5.849 -3.956 1.00 73.94 93 ALA A O 1
ATOM 689 N N . ARG A 1 94 ? -2.721 7.362 -5.136 1.00 80.50 94 ARG A N 1
ATOM 690 C CA . ARG A 1 94 ? -3.112 8.211 -4.011 1.00 80.50 94 ARG A CA 1
ATOM 691 C C . ARG A 1 94 ? -4.538 8.715 -4.203 1.00 80.50 94 ARG A C 1
ATOM 693 O O . ARG A 1 94 ? -4.875 9.207 -5.278 1.00 80.50 94 ARG A O 1
ATOM 700 N N . GLY A 1 95 ? -5.323 8.621 -3.145 1.00 81.12 95 GLY A N 1
ATOM 701 C CA . GLY A 1 95 ? -6.617 9.260 -2.960 1.00 81.12 95 GLY A CA 1
ATOM 702 C C . GLY A 1 95 ? -6.778 9.653 -1.487 1.00 81.12 95 GLY A C 1
ATOM 703 O O . GLY A 1 95 ? -5.895 9.351 -0.683 1.00 81.12 95 GLY A O 1
ATOM 704 N N . PRO A 1 96 ? -7.877 10.326 -1.117 1.00 80.62 96 PRO A N 1
ATOM 705 C CA . PRO A 1 96 ? -8.142 10.655 0.286 1.00 80.62 96 PRO A CA 1
ATOM 706 C C . PRO A 1 96 ? -8.225 9.393 1.166 1.00 80.62 96 PRO A C 1
ATOM 708 O O . PRO A 1 96 ? -7.680 9.382 2.271 1.00 80.62 96 PRO A O 1
ATOM 711 N N . ASP A 1 97 ? -8.786 8.308 0.616 1.00 93.19 97 ASP A N 1
ATOM 712 C CA . ASP A 1 97 ? -9.160 7.105 1.375 1.00 93.19 97 ASP A CA 1
ATOM 713 C C . ASP A 1 97 ? -8.349 5.853 0.992 1.00 93.19 97 ASP A C 1
ATOM 715 O O . ASP A 1 97 ? -8.571 4.762 1.517 1.00 93.19 97 ASP A O 1
ATOM 719 N N . GLU A 1 98 ? -7.398 5.983 0.064 1.00 94.81 98 GLU A N 1
ATOM 720 C CA . GLU A 1 98 ? -6.544 4.880 -0.381 1.00 94.81 98 GLU A CA 1
ATOM 721 C C . GLU A 1 98 ? -5.138 5.378 -0.726 1.00 94.81 98 GLU A C 1
ATOM 723 O O . GLU A 1 98 ? -4.956 6.392 -1.406 1.00 94.81 98 GLU A O 1
ATOM 728 N N . ILE A 1 99 ? -4.129 4.611 -0.321 1.00 93.94 99 ILE A N 1
ATOM 729 C CA . ILE A 1 99 ? -2.758 4.769 -0.794 1.00 93.94 99 ILE A CA 1
ATOM 730 C C . ILE A 1 99 ? -2.177 3.413 -1.188 1.00 93.94 99 ILE A C 1
ATOM 732 O O . ILE A 1 99 ? -2.399 2.402 -0.524 1.00 93.94 99 ILE A O 1
ATOM 736 N N . THR A 1 100 ? -1.407 3.388 -2.277 1.00 93.69 100 THR A N 1
ATOM 737 C CA . THR A 1 100 ? -0.601 2.221 -2.656 1.00 93.69 100 THR A CA 1
ATOM 738 C C . THR A 1 100 ? 0.878 2.585 -2.647 1.00 93.69 100 THR A C 1
ATOM 740 O O . THR A 1 100 ? 1.319 3.462 -3.394 1.00 93.69 100 THR A O 1
ATOM 743 N N . LEU A 1 101 ? 1.648 1.887 -1.819 1.00 92.19 101 LEU A N 1
ATOM 744 C CA . LEU A 1 101 ? 3.092 2.038 -1.672 1.00 92.19 101 LEU A CA 1
ATOM 745 C C . LEU A 1 101 ? 3.827 0.954 -2.461 1.00 92.19 101 LEU A C 1
ATOM 747 O O . LEU A 1 101 ? 3.402 -0.202 -2.464 1.00 92.19 101 LEU A O 1
ATOM 751 N N . ALA A 1 102 ? 4.929 1.326 -3.110 1.00 90.94 102 ALA A N 1
ATOM 752 C CA . ALA A 1 102 ? 5.836 0.395 -3.770 1.00 90.94 102 ALA A CA 1
ATOM 753 C C . ALA A 1 102 ? 7.062 0.128 -2.907 1.00 90.94 102 ALA A C 1
ATOM 755 O O . ALA A 1 102 ? 7.695 1.067 -2.414 1.00 90.94 102 ALA A O 1
ATOM 756 N N . PHE A 1 103 ? 7.440 -1.140 -2.830 1.00 91.19 103 PHE A N 1
ATOM 757 C CA . PHE A 1 103 ? 8.663 -1.604 -2.200 1.00 91.19 103 PHE A CA 1
ATOM 758 C C . PHE A 1 103 ? 9.465 -2.459 -3.174 1.00 91.19 103 PHE A C 1
ATOM 760 O O . PHE A 1 103 ? 8.897 -3.079 -4.075 1.00 91.19 103 PHE A O 1
ATOM 767 N N . ARG A 1 104 ? 10.781 -2.493 -2.979 1.00 89.00 104 ARG A N 1
ATOM 768 C CA . ARG A 1 104 ? 11.703 -3.365 -3.699 1.00 89.00 104 ARG A CA 1
ATOM 769 C C . ARG A 1 104 ? 12.537 -4.163 -2.707 1.00 89.00 104 ARG A C 1
ATOM 771 O O . ARG A 1 104 ? 13.172 -3.564 -1.846 1.00 89.00 104 ARG A O 1
ATOM 778 N N . THR A 1 105 ? 12.529 -5.486 -2.818 1.00 87.88 105 THR A N 1
ATOM 779 C CA . THR A 1 105 ? 13.376 -6.368 -2.001 1.00 87.88 105 THR A CA 1
ATOM 780 C C . THR A 1 105 ? 14.833 -6.314 -2.470 1.00 87.88 105 THR A C 1
ATOM 782 O O . THR A 1 105 ? 15.124 -5.822 -3.563 1.00 87.88 105 THR A O 1
ATOM 785 N N . ALA A 1 106 ? 15.761 -6.839 -1.664 1.00 83.56 106 ALA A N 1
ATOM 786 C CA . ALA A 1 106 ? 17.177 -6.929 -2.035 1.00 83.56 106 ALA A CA 1
ATOM 787 C C . ALA A 1 106 ? 17.404 -7.729 -3.334 1.00 83.56 106 ALA A C 1
ATOM 789 O O . ALA A 1 106 ? 18.257 -7.362 -4.140 1.00 83.56 106 ALA A O 1
ATOM 790 N N . ASP A 1 107 ? 16.576 -8.750 -3.575 1.00 83.31 107 ASP A N 1
ATOM 791 C CA . ASP A 1 107 ? 16.615 -9.591 -4.779 1.00 83.31 107 ASP A CA 1
ATOM 792 C C . ASP A 1 107 ? 15.917 -8.940 -5.990 1.00 83.31 107 ASP A C 1
ATOM 794 O O . ASP A 1 107 ? 15.821 -9.526 -7.069 1.00 83.31 107 ASP A O 1
ATOM 798 N N . GLY A 1 108 ? 15.438 -7.700 -5.837 1.00 81.25 108 GLY A N 1
ATOM 799 C CA . GLY A 1 108 ? 14.824 -6.913 -6.903 1.00 81.25 108 GLY A CA 1
ATOM 800 C C . GLY A 1 108 ? 13.338 -7.190 -7.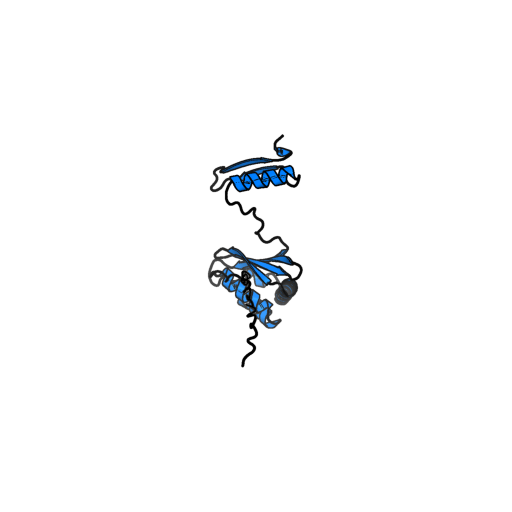127 1.00 81.25 108 GLY A C 1
ATOM 801 O O . GLY A 1 108 ? 12.768 -6.648 -8.077 1.00 81.25 108 GLY A O 1
ATOM 802 N N . GLU A 1 109 ? 12.694 -7.985 -6.269 1.00 84.75 109 GLU A N 1
ATOM 803 C CA . GLU A 1 109 ? 11.250 -8.208 -6.345 1.00 84.75 109 GLU A CA 1
ATOM 804 C C . GLU A 1 109 ? 10.488 -6.938 -5.978 1.00 84.75 109 GLU A C 1
ATOM 806 O O . GLU A 1 109 ? 10.856 -6.211 -5.055 1.00 84.75 109 GLU A O 1
ATOM 811 N N . GLU A 1 110 ? 9.397 -6.678 -6.695 1.00 86.88 110 GLU A N 1
ATOM 812 C CA . GLU A 1 110 ? 8.541 -5.524 -6.448 1.00 86.88 110 GLU A CA 1
ATOM 813 C C . GLU A 1 110 ? 7.279 -5.945 -5.688 1.00 86.88 110 GLU A C 1
ATOM 815 O O . GLU A 1 110 ? 6.539 -6.854 -6.081 1.00 86.88 110 GLU A O 1
ATOM 820 N N . LEU A 1 111 ? 7.042 -5.255 -4.574 1.00 91.06 111 LEU A N 1
ATOM 821 C CA . LEU A 1 111 ? 5.913 -5.476 -3.682 1.00 91.06 111 LEU A CA 1
ATOM 822 C C . LEU A 1 111 ? 5.052 -4.218 -3.631 1.00 91.06 111 LEU A C 1
ATOM 824 O O . LEU A 1 111 ? 5.555 -3.091 -3.639 1.00 91.06 111 LEU A O 1
ATOM 828 N N . ARG A 1 112 ? 3.735 -4.404 -3.558 1.00 91.56 112 ARG A N 1
ATOM 829 C CA . ARG A 1 112 ? 2.771 -3.306 -3.467 1.00 91.56 112 ARG A CA 1
ATOM 830 C C . ARG A 1 112 ? 1.919 -3.476 -2.228 1.00 91.56 112 ARG A C 1
ATOM 832 O O . ARG A 1 112 ? 1.206 -4.469 -2.110 1.00 91.56 112 ARG A O 1
ATOM 839 N N . LEU A 1 113 ? 1.983 -2.501 -1.328 1.00 94.50 113 LEU A N 1
ATOM 840 C CA . LEU A 1 113 ? 1.136 -2.445 -0.143 1.00 94.50 113 LEU A CA 1
ATOM 841 C C . LEU A 1 113 ? 0.054 -1.400 -0.365 1.00 94.50 113 LEU A C 1
ATOM 843 O O . LEU A 1 113 ? 0.337 -0.203 -0.426 1.00 94.50 113 LEU A O 1
ATOM 847 N N . ARG A 1 114 ? -1.184 -1.859 -0.483 1.00 95.50 114 ARG A N 1
ATOM 848 C CA . ARG A 1 114 ? -2.361 -1.002 -0.507 1.00 95.50 114 ARG A CA 1
ATOM 849 C C . ARG A 1 114 ? -2.957 -0.906 0.890 1.00 95.50 114 ARG A C 1
ATOM 851 O O . ARG A 1 114 ? -3.191 -1.932 1.533 1.00 95.50 114 ARG A O 1
ATOM 858 N N . VAL A 1 115 ? -3.228 0.326 1.304 1.00 97.19 115 VAL A N 1
ATOM 859 C CA . VAL A 1 115 ? -3.919 0.677 2.545 1.00 97.19 115 VAL A CA 1
ATOM 860 C C . VAL A 1 115 ? -5.171 1.460 2.176 1.00 97.19 115 VAL A C 1
ATOM 862 O O . VAL A 1 115 ? -5.086 2.467 1.471 1.00 97.19 115 VAL A O 1
ATOM 865 N N . THR A 1 116 ? -6.319 0.990 2.653 1.00 97.38 116 THR A N 1
ATOM 866 C CA . THR A 1 116 ? -7.617 1.655 2.493 1.00 97.38 116 THR A CA 1
ATOM 867 C C . THR A 1 116 ? -8.140 2.047 3.870 1.00 97.38 116 THR A C 1
ATOM 869 O O . THR A 1 116 ? -8.016 1.269 4.822 1.00 97.38 116 THR A O 1
ATOM 872 N N . VAL A 1 117 ? -8.706 3.247 3.982 1.00 98.00 117 VAL A N 1
ATOM 873 C CA . VAL A 1 117 ? -9.225 3.808 5.237 1.00 98.00 117 VAL A CA 1
ATOM 874 C C . VAL A 1 117 ? -10.700 4.189 5.120 1.00 98.00 117 VAL A C 1
ATOM 876 O O . VAL A 1 117 ? -11.259 4.248 4.027 1.00 98.00 117 VAL A O 1
ATOM 879 N N . GLU A 1 118 ? -11.355 4.409 6.257 1.00 97.31 118 GLU A N 1
ATOM 880 C CA . GLU A 1 118 ? -12.696 4.998 6.300 1.00 97.31 118 GLU A CA 1
ATOM 881 C C . GLU A 1 118 ? -12.684 6.412 5.680 1.00 97.31 118 GLU A C 1
ATOM 883 O O . GLU A 1 118 ? -11.759 7.182 5.954 1.00 97.31 118 GLU A O 1
ATOM 888 N N . PRO A 1 119 ? -13.711 6.792 4.896 1.00 94.12 119 PRO A N 1
ATOM 889 C CA . PRO A 1 119 ? -13.787 8.122 4.286 1.00 94.12 119 PRO A CA 1
ATOM 890 C C . PRO A 1 119 ? -14.094 9.231 5.299 1.00 94.12 119 PRO A C 1
ATOM 892 O O . PRO A 1 119 ? -13.778 10.399 5.086 1.00 94.12 119 PRO A O 1
ATOM 895 N N . SER A 1 120 ? -14.720 8.880 6.421 1.00 93.44 120 SER A N 1
ATOM 896 C CA . SER A 1 120 ? -14.978 9.785 7.535 1.00 93.44 120 SER A CA 1
ATOM 897 C C . SER A 1 120 ? -13.950 9.590 8.642 1.00 93.44 120 SER A C 1
ATOM 899 O O . SER A 1 120 ? -13.372 8.512 8.798 1.00 93.44 120 SER A O 1
ATOM 901 N N . LEU A 1 121 ? -13.791 10.615 9.480 1.00 91.62 121 LEU A N 1
ATOM 902 C CA . LEU A 1 121 ? -13.084 10.473 10.750 1.00 91.62 121 LEU A CA 1
ATOM 903 C C . LEU A 1 121 ? -13.621 9.246 11.523 1.00 91.62 121 LEU A C 1
ATOM 905 O O . LEU A 1 121 ? -14.836 9.031 11.529 1.00 91.62 121 LEU A O 1
ATOM 909 N N . PRO A 1 122 ? -12.749 8.451 12.173 1.00 95.12 122 PRO A N 1
ATOM 910 C CA . PRO A 1 122 ? -11.327 8.710 12.420 1.00 95.12 122 PRO A CA 1
ATOM 911 C C . PRO A 1 122 ? -10.358 8.133 11.365 1.00 95.12 122 PRO A C 1
ATOM 913 O O . PRO A 1 122 ? -9.160 8.017 11.646 1.00 95.12 122 PRO A O 1
ATOM 916 N N . HIS A 1 123 ? -10.846 7.796 10.163 1.00 96.56 123 HIS A N 1
ATOM 917 C CA . HIS A 1 123 ? -10.059 7.210 9.071 1.00 96.56 123 HIS A CA 1
ATOM 918 C C . HIS A 1 123 ? -9.355 5.914 9.480 1.00 96.56 123 HIS A C 1
ATOM 920 O O . HIS A 1 123 ? -8.151 5.757 9.267 1.00 96.56 123 HIS A O 1
ATOM 926 N N . ARG A 1 124 ? -10.079 4.989 10.122 1.00 97.75 124 ARG A N 1
ATOM 927 C CA . ARG A 1 124 ? -9.498 3.697 10.505 1.00 97.75 124 ARG A CA 1
ATOM 928 C C . ARG A 1 124 ? -9.252 2.840 9.273 1.00 97.75 124 ARG A C 1
ATOM 930 O O . ARG A 1 124 ? -9.933 2.971 8.260 1.00 97.75 124 ARG A O 1
ATOM 937 N N . VAL A 1 125 ? -8.289 1.935 9.363 1.00 98.00 125 VAL A N 1
ATOM 938 C CA . VAL A 1 125 ? -7.933 1.024 8.276 1.00 98.00 125 VAL A CA 1
ATOM 939 C C . VAL A 1 125 ? -9.047 0.002 8.066 1.00 98.00 125 VAL A C 1
ATOM 941 O O . VAL A 1 125 ? -9.386 -0.770 8.965 1.00 98.00 125 VAL A O 1
ATOM 944 N N . THR A 1 126 ? -9.585 -0.025 6.852 1.00 97.25 126 THR A N 1
ATOM 945 C CA . THR A 1 126 ? -10.630 -0.958 6.408 1.00 97.25 126 THR A CA 1
ATOM 946 C C . THR A 1 126 ? -10.076 -2.078 5.533 1.00 97.25 126 THR A C 1
ATOM 948 O O . THR A 1 126 ? -10.745 -3.093 5.340 1.00 97.25 126 THR A O 1
ATOM 951 N N . GLY A 1 127 ? -8.852 -1.926 5.016 1.00 95.44 127 GLY A N 1
ATOM 952 C CA . GLY A 1 127 ? -8.217 -2.936 4.181 1.00 95.44 127 GLY A CA 1
ATOM 953 C C . GLY A 1 127 ? -6.701 -2.805 4.114 1.00 95.44 127 GLY A C 1
ATOM 954 O O . GLY A 1 127 ? -6.160 -1.713 3.947 1.00 95.44 127 GLY A O 1
ATOM 955 N N . LEU A 1 128 ? -6.036 -3.957 4.193 1.00 96.12 128 LEU A N 1
ATOM 956 C CA . LEU A 1 128 ? -4.605 -4.127 3.962 1.00 96.12 128 LEU A CA 1
ATOM 957 C C . LEU A 1 128 ? -4.407 -5.198 2.899 1.00 96.12 128 LEU A C 1
ATOM 959 O O . LEU A 1 128 ? -4.928 -6.309 3.021 1.00 96.12 128 LEU A O 1
ATOM 963 N N . ARG A 1 129 ? -3.656 -4.875 1.849 1.00 92.94 129 ARG A N 1
ATOM 964 C CA . ARG A 1 129 ? -3.399 -5.806 0.751 1.00 92.94 129 ARG A CA 1
ATOM 965 C C . ARG A 1 129 ? -1.955 -5.684 0.291 1.00 92.94 129 ARG A C 1
ATOM 967 O O . ARG A 1 129 ? -1.557 -4.650 -0.234 1.00 92.94 129 ARG A O 1
ATOM 974 N N . LEU A 1 130 ? -1.196 -6.758 0.488 1.00 92.00 130 LEU A N 1
ATOM 975 C CA . LEU A 1 130 ? 0.154 -6.912 -0.039 1.00 92.00 130 LEU A CA 1
ATOM 976 C C . LEU A 1 130 ? 0.097 -7.793 -1.288 1.00 92.00 130 LEU A C 1
ATOM 978 O O . LEU A 1 130 ? -0.302 -8.954 -1.214 1.00 92.00 130 LEU A O 1
ATOM 982 N N . GLU A 1 131 ? 0.499 -7.244 -2.426 1.00 89.75 131 GLU A N 1
ATOM 983 C CA . GLU A 1 131 ? 0.552 -7.958 -3.699 1.00 89.75 131 GLU A CA 1
ATOM 984 C C . GLU A 1 131 ? 1.993 -8.038 -4.187 1.00 89.75 131 GLU A C 1
ATOM 986 O O . GLU A 1 131 ? 2.711 -7.035 -4.191 1.00 89.75 131 GLU A O 1
ATOM 991 N N . MET A 1 132 ? 2.388 -9.215 -4.672 1.00 81.94 132 MET A N 1
ATOM 992 C CA . MET A 1 132 ? 3.510 -9.299 -5.600 1.00 81.94 132 MET A CA 1
ATOM 993 C C . MET A 1 132 ? 3.080 -8.631 -6.901 1.00 81.94 132 MET A C 1
ATOM 995 O O . MET A 1 132 ? 1.971 -8.859 -7.394 1.00 81.94 132 MET A O 1
ATOM 999 N N . GLY A 1 133 ? 3.927 -7.795 -7.478 1.00 62.22 133 GLY A N 1
ATOM 1000 C CA . GLY A 1 133 ? 3.642 -7.283 -8.806 1.00 62.22 133 GLY A CA 1
ATOM 1001 C C . GLY A 1 133 ? 4.672 -6.287 -9.279 1.00 62.22 133 GLY A C 1
ATOM 1002 O O . GLY A 1 133 ? 5.305 -5.617 -8.475 1.00 62.22 133 GLY A O 1
ATOM 1003 N N . ARG A 1 134 ? 4.760 -6.129 -10.603 1.00 53.09 134 ARG A N 1
ATOM 1004 C CA . ARG A 1 134 ? 5.390 -4.951 -11.207 1.00 53.09 134 ARG A CA 1
ATOM 1005 C C . ARG A 1 134 ? 4.823 -3.699 -10.540 1.00 53.09 134 ARG A C 1
ATOM 1007 O O . ARG A 1 134 ? 3.600 -3.533 -10.493 1.00 53.09 134 ARG A O 1
ATOM 1014 N N . ALA A 1 135 ? 5.683 -2.796 -10.087 1.00 43.62 135 ALA A N 1
ATOM 1015 C CA . ALA A 1 135 ? 5.304 -1.414 -9.865 1.00 43.62 135 ALA A CA 1
ATOM 1016 C C . ALA A 1 135 ? 4.489 -0.938 -11.092 1.00 43.62 135 ALA A C 1
ATOM 1018 O O . ALA A 1 135 ? 4.930 -1.146 -12.230 1.00 43.62 135 ALA A O 1
ATOM 1019 N N . PRO A 1 136 ? 3.297 -0.325 -10.940 1.00 43.19 136 PRO A N 1
ATOM 1020 C CA . PRO A 1 136 ? 2.774 0.521 -11.997 1.00 43.19 136 PRO A CA 1
ATOM 1021 C C . PRO A 1 136 ? 3.833 1.610 -12.187 1.00 43.19 136 PRO A C 1
ATOM 1023 O O . PRO A 1 136 ? 4.177 2.357 -11.277 1.00 43.19 136 PRO A O 1
ATOM 1026 N N . GLY A 1 137 ? 4.502 1.507 -13.325 1.00 44.78 137 GLY A N 1
ATOM 1027 C CA . GLY A 1 137 ? 5.939 1.772 -13.403 1.00 44.78 137 GLY A CA 1
ATOM 1028 C C . GLY A 1 137 ? 6.659 0.920 -14.449 1.00 44.78 137 GLY A C 1
ATOM 1029 O O . GLY A 1 137 ? 7.862 1.047 -14.630 1.00 44.78 137 GLY A O 1
ATOM 1030 N N . ARG A 1 138 ? 5.928 0.101 -15.212 1.00 45.91 138 ARG A N 1
ATOM 1031 C CA . ARG A 1 138 ? 6.055 0.110 -16.677 1.00 45.91 138 ARG A CA 1
ATOM 1032 C C . ARG A 1 138 ? 4.678 0.188 -17.330 1.00 45.91 138 ARG A C 1
ATOM 1034 O O . ARG A 1 138 ? 4.313 -0.665 -18.132 1.00 45.91 138 ARG A O 1
ATOM 1041 N N . GLY A 1 139 ? 3.917 1.232 -17.000 1.00 50.31 139 GLY A N 1
ATOM 1042 C CA . GLY A 1 139 ? 3.151 1.848 -18.079 1.00 50.31 139 GLY A CA 1
ATOM 1043 C C . GLY A 1 139 ? 4.160 2.249 -19.155 1.00 50.31 139 GLY A C 1
ATOM 1044 O O . GLY A 1 139 ? 5.310 2.569 -18.834 1.00 50.31 139 GLY A O 1
ATOM 1045 N N . LEU A 1 140 ? 3.795 2.151 -20.428 1.00 55.88 140 LEU A N 1
ATOM 1046 C CA . LEU A 1 140 ? 4.615 2.785 -21.446 1.00 55.88 140 LEU A CA 1
ATOM 1047 C C . LEU A 1 140 ? 4.575 4.285 -21.116 1.00 55.88 140 LEU A C 1
ATOM 1049 O O . LEU A 1 140 ? 3.542 4.917 -21.301 1.00 55.88 140 LEU A O 1
ATOM 1053 N N . GLU A 1 141 ? 5.644 4.823 -20.525 1.00 64.06 141 GLU A N 1
ATOM 1054 C CA . GLU A 1 141 ? 5.816 6.270 -20.388 1.00 64.06 141 GLU A CA 1
ATOM 1055 C C . GLU A 1 141 ? 5.837 6.814 -21.807 1.00 64.06 141 GLU A C 1
ATOM 1057 O O . GLU A 1 141 ? 6.818 6.610 -22.528 1.00 64.06 141 GLU A O 1
ATOM 1062 N N . ILE A 1 142 ? 4.711 7.382 -22.226 1.00 72.62 142 ILE A N 1
ATOM 1063 C CA . ILE A 1 142 ? 4.523 7.900 -23.570 1.00 72.62 142 ILE A CA 1
ATOM 1064 C C . ILE A 1 142 ? 4.620 9.408 -23.511 1.00 72.62 142 ILE A C 1
ATOM 1066 O O . ILE A 1 142 ? 3.787 10.082 -22.913 1.00 72.62 142 ILE A O 1
ATOM 1070 N N . ALA A 1 143 ? 5.634 9.954 -24.171 1.00 81.12 143 ALA A N 1
ATOM 1071 C CA . ALA A 1 143 ? 5.740 11.402 -24.317 1.00 81.12 143 ALA A CA 1
ATOM 1072 C C . ALA A 1 143 ? 4.629 11.956 -25.233 1.00 81.12 143 ALA A C 1
ATOM 1074 O O . ALA A 1 143 ? 4.318 13.143 -25.202 1.00 81.12 143 ALA A O 1
ATOM 1075 N N . SER A 1 144 ? 4.058 11.105 -26.093 1.00 88.50 144 SER A N 1
ATOM 1076 C CA . SER A 1 144 ? 2.974 11.441 -27.020 1.00 88.50 144 SER A CA 1
ATOM 1077 C C . SER A 1 144 ? 2.343 10.179 -27.619 1.00 88.50 144 SER A C 1
ATOM 1079 O O . SER A 1 144 ? 2.934 9.100 -27.584 1.00 88.50 144 SER A O 1
ATOM 1081 N N . TRP A 1 145 ? 1.199 10.324 -28.292 1.00 91.00 145 TRP A N 1
ATOM 1082 C CA . TRP A 1 145 ? 0.607 9.251 -29.107 1.00 91.00 145 TRP A CA 1
ATOM 1083 C C . TRP A 1 145 ? 1.540 8.731 -30.207 1.00 91.00 145 TRP A C 1
ATOM 1085 O O . TRP A 1 145 ? 1.490 7.557 -30.565 1.00 91.00 145 TRP A O 1
ATOM 1095 N N . ARG A 1 146 ? 2.432 9.585 -30.723 1.00 91.31 146 ARG A N 1
ATOM 1096 C CA . ARG A 1 146 ? 3.448 9.185 -31.704 1.00 91.31 146 ARG A CA 1
ATOM 1097 C C . ARG A 1 146 ? 4.507 8.267 -31.089 1.00 91.31 146 ARG A C 1
ATOM 1099 O O . ARG A 1 146 ? 4.918 7.309 -31.733 1.00 91.31 146 ARG A O 1
ATOM 1106 N N . ASP A 1 147 ? 4.922 8.548 -29.855 1.00 90.31 147 ASP A N 1
ATOM 1107 C CA . ASP A 1 147 ? 5.854 7.699 -29.097 1.00 90.31 147 ASP A CA 1
ATOM 1108 C C . ASP A 1 147 ? 5.219 6.338 -28.766 1.00 90.31 147 ASP A C 1
ATOM 1110 O O . ASP A 1 147 ? 5.836 5.294 -28.976 1.00 90.31 147 ASP A O 1
ATOM 1114 N N . LEU A 1 148 ? 3.938 6.340 -28.368 1.00 91.75 148 LEU A N 1
ATOM 1115 C CA . LEU A 1 148 ? 3.155 5.111 -28.208 1.00 91.75 148 LEU A CA 1
ATOM 1116 C C . LEU A 1 148 ? 3.161 4.277 -29.496 1.00 91.75 148 LEU A C 1
ATOM 1118 O O . LEU A 1 148 ? 3.486 3.091 -29.452 1.00 91.75 148 LEU A O 1
ATOM 1122 N N . ALA A 1 149 ? 2.848 4.900 -30.639 1.00 93.00 149 ALA A N 1
ATOM 1123 C CA . ALA A 1 149 ? 2.799 4.206 -31.921 1.00 93.00 149 ALA A CA 1
ATOM 1124 C C . ALA A 1 149 ? 4.149 3.585 -32.302 1.00 93.00 149 ALA A C 1
ATOM 1126 O O . ALA A 1 149 ? 4.194 2.406 -32.633 1.00 93.00 149 ALA A O 1
ATOM 1127 N N . ALA A 1 150 ? 5.241 4.350 -32.210 1.00 92.44 150 ALA A N 1
ATOM 1128 C CA . ALA A 1 150 ? 6.574 3.878 -32.585 1.00 92.44 150 ALA A CA 1
ATOM 1129 C C . ALA A 1 150 ? 7.047 2.696 -31.723 1.00 92.44 150 ALA A C 1
ATOM 1131 O O . ALA A 1 150 ? 7.694 1.774 -32.215 1.00 92.44 150 ALA A O 1
ATOM 1132 N N . ARG A 1 151 ? 6.710 2.697 -30.431 1.00 89.62 151 ARG A N 1
ATOM 1133 C CA . ARG A 1 151 ? 7.076 1.604 -29.520 1.00 89.62 151 ARG A CA 1
ATOM 1134 C C . ARG A 1 151 ? 6.233 0.357 -29.736 1.00 89.62 151 ARG A C 1
ATOM 1136 O O . ARG A 1 151 ? 6.788 -0.737 -29.685 1.00 89.62 151 ARG A O 1
ATOM 1143 N N . LEU A 1 152 ? 4.930 0.503 -29.977 1.00 93.75 152 LEU A N 1
ATOM 1144 C CA . LEU A 1 152 ? 4.064 -0.626 -30.332 1.00 93.75 152 LEU A CA 1
ATOM 1145 C C . LEU A 1 152 ? 4.506 -1.265 -31.654 1.00 93.75 152 LEU A C 1
ATOM 1147 O O . LEU A 1 152 ? 4.584 -2.487 -31.722 1.00 93.75 152 LEU A O 1
ATOM 1151 N N . GLU A 1 153 ? 4.905 -0.454 -32.636 1.00 94.31 153 GLU A N 1
ATOM 1152 C CA . GLU A 1 153 ? 5.463 -0.916 -33.913 1.00 94.31 153 GLU A CA 1
ATOM 1153 C C . GLU A 1 153 ? 6.755 -1.722 -33.724 1.00 94.31 153 GLU A C 1
ATOM 1155 O O . GLU A 1 153 ? 6.891 -2.834 -34.233 1.00 94.31 153 GLU A O 1
ATOM 1160 N N . ALA A 1 154 ? 7.695 -1.201 -32.928 1.00 91.62 154 ALA A N 1
ATOM 1161 C CA . ALA A 1 154 ? 8.938 -1.905 -32.622 1.00 91.62 154 ALA A CA 1
ATOM 1162 C C . ALA A 1 154 ? 8.670 -3.238 -31.901 1.00 91.62 154 ALA A C 1
ATOM 1164 O O . ALA A 1 154 ? 9.260 -4.263 -32.232 1.00 91.62 154 ALA A O 1
ATOM 1165 N N . MET A 1 155 ? 7.736 -3.257 -30.944 1.00 91.75 155 MET A N 1
ATOM 1166 C CA . MET A 1 155 ? 7.357 -4.495 -30.258 1.00 91.75 155 MET A CA 1
ATOM 1167 C C . MET A 1 155 ? 6.661 -5.493 -31.187 1.00 91.75 155 MET A C 1
ATOM 1169 O O . MET A 1 155 ? 6.879 -6.691 -31.026 1.00 91.75 155 MET A O 1
ATOM 1173 N N . ALA A 1 156 ? 5.855 -5.025 -32.140 1.00 94.88 156 ALA A N 1
ATOM 1174 C CA . ALA A 1 156 ? 5.209 -5.883 -33.126 1.00 94.88 156 ALA A CA 1
ATOM 1175 C C . ALA A 1 156 ? 6.214 -6.487 -34.110 1.00 94.88 156 ALA A C 1
ATOM 1177 O O . ALA A 1 156 ? 6.179 -7.691 -34.357 1.00 94.88 156 ALA A O 1
ATOM 1178 N N . THR A 1 157 ? 7.168 -5.679 -34.576 1.00 93.88 157 THR A N 1
ATOM 1179 C CA . THR A 1 157 ? 8.2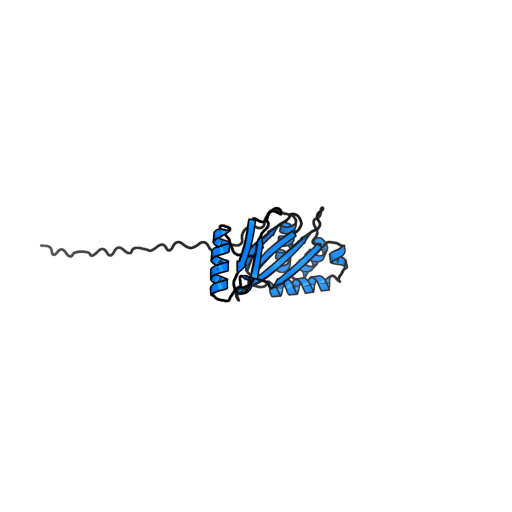85 -6.123 -35.424 1.00 93.88 157 THR A CA 1
ATOM 1180 C C . THR A 1 157 ? 9.118 -7.205 -34.731 1.00 93.88 157 THR A C 1
ATOM 1182 O O . THR A 1 157 ? 9.470 -8.207 -35.345 1.00 93.88 157 THR A O 1
ATOM 1185 N N . ASP A 1 158 ? 9.367 -7.050 -33.428 1.00 92.44 158 ASP A N 1
ATOM 1186 C CA . ASP A 1 158 ? 10.104 -8.028 -32.617 1.00 92.44 158 ASP A CA 1
ATOM 1187 C C . ASP A 1 158 ? 9.257 -9.252 -32.198 1.00 92.44 158 ASP A C 1
ATOM 1189 O O . ASP A 1 158 ? 9.714 -10.074 -31.401 1.00 92.44 158 ASP A O 1
ATOM 1193 N N . GLY A 1 159 ? 7.997 -9.356 -32.640 1.00 89.31 159 GLY A N 1
ATOM 1194 C CA . GLY A 1 159 ? 7.076 -10.437 -32.261 1.00 89.31 159 GLY A CA 1
ATOM 1195 C C . GLY A 1 159 ? 6.634 -10.416 -30.792 1.00 89.31 159 GLY A C 1
ATOM 1196 O O . GLY A 1 159 ? 6.054 -11.379 -30.293 1.00 89.31 159 GLY A O 1
ATOM 1197 N N . ARG A 1 160 ? 6.901 -9.324 -30.071 1.00 86.62 160 ARG A N 1
ATOM 1198 C CA . ARG A 1 160 ? 6.565 -9.148 -28.648 1.00 86.62 160 ARG A CA 1
ATOM 1199 C C . ARG A 1 160 ? 5.161 -8.594 -28.427 1.00 86.62 160 ARG A C 1
ATOM 1201 O O . ARG A 1 160 ? 4.701 -8.557 -27.287 1.00 86.62 160 ARG A O 1
ATOM 1208 N N . PHE A 1 161 ? 4.497 -8.138 -29.487 1.00 90.88 161 PHE A N 1
ATOM 1209 C CA . PHE A 1 161 ? 3.142 -7.606 -29.428 1.00 90.88 161 PHE A CA 1
ATOM 1210 C C . PHE A 1 161 ? 2.363 -7.896 -30.717 1.00 90.88 161 PHE A C 1
ATOM 1212 O O . PHE A 1 161 ? 2.889 -7.759 -31.813 1.00 90.88 161 PHE A O 1
ATOM 1219 N N . SER A 1 162 ? 1.093 -8.268 -30.588 1.00 94.50 162 SER A N 1
ATOM 1220 C CA . SER A 1 162 ? 0.140 -8.348 -31.696 1.00 94.50 162 SER A CA 1
ATOM 1221 C C . SER A 1 162 ? -1.254 -8.108 -31.132 1.00 94.50 162 SER A C 1
ATOM 1223 O O . SER A 1 162 ? -1.645 -8.772 -30.169 1.00 94.50 162 SER A O 1
ATOM 1225 N N . GLY A 1 163 ? -1.987 -7.142 -31.676 1.00 94.25 163 GLY A N 1
ATOM 1226 C CA . GLY A 1 163 ? -3.292 -6.766 -31.142 1.00 94.25 163 GLY A CA 1
ATOM 1227 C C . GLY A 1 163 ? -3.754 -5.373 -31.552 1.00 94.25 163 GLY A C 1
ATOM 1228 O O . GLY A 1 163 ? -3.037 -4.624 -32.211 1.00 94.25 163 GLY A O 1
ATOM 1229 N N . VAL A 1 164 ? -4.966 -5.028 -31.122 1.00 95.62 164 VAL A N 1
ATOM 1230 C CA . VAL A 1 164 ? -5.572 -3.708 -31.328 1.00 95.62 164 VAL A CA 1
ATOM 1231 C C . VAL A 1 164 ? -5.460 -2.890 -30.049 1.00 95.62 164 VAL A C 1
ATOM 1233 O O . VAL A 1 164 ? -5.771 -3.372 -28.959 1.00 95.62 164 VAL A O 1
ATOM 1236 N N . VAL A 1 165 ? -5.027 -1.639 -30.180 1.00 94.00 165 VAL A N 1
ATOM 1237 C CA . VAL A 1 165 ? -4.925 -0.680 -29.081 1.00 94.00 165 VAL A CA 1
ATOM 1238 C C . VAL A 1 165 ? -5.894 0.466 -29.334 1.00 94.00 165 VAL A C 1
ATOM 1240 O O . VAL A 1 165 ? -5.792 1.165 -30.342 1.00 94.00 165 VAL A O 1
ATOM 1243 N N . LEU A 1 166 ? -6.804 0.673 -28.384 1.00 93.75 166 LEU A N 1
ATOM 1244 C CA . LEU A 1 166 ? -7.734 1.796 -28.327 1.00 93.75 166 LEU A CA 1
ATOM 1245 C C . LEU A 1 166 ? -7.444 2.614 -27.063 1.00 93.75 166 LEU A C 1
ATOM 1247 O O . LEU A 1 166 ? -7.436 2.063 -25.963 1.00 93.75 166 LEU A O 1
ATOM 1251 N N . ALA A 1 167 ? -7.242 3.923 -27.204 1.00 89.12 167 ALA A N 1
ATOM 1252 C CA . ALA A 1 167 ? -7.194 4.854 -26.082 1.00 89.12 167 ALA A CA 1
ATOM 1253 C C . ALA A 1 167 ? -8.227 5.964 -26.289 1.00 89.12 167 ALA A C 1
ATOM 1255 O O . ALA A 1 167 ? -8.209 6.653 -27.312 1.00 89.12 167 ALA A O 1
ATOM 1256 N N . ALA A 1 168 ? -9.109 6.133 -25.302 1.00 91.31 168 ALA A N 1
ATOM 1257 C CA . ALA A 1 168 ? -10.195 7.105 -25.339 1.00 91.31 168 ALA A CA 1
ATOM 1258 C C . ALA A 1 168 ? -10.211 8.011 -24.087 1.00 91.31 168 ALA A C 1
ATOM 1260 O O . ALA A 1 168 ? -11.074 7.852 -23.216 1.00 91.31 168 ALA A O 1
ATOM 1261 N N . PRO A 1 169 ? -9.221 8.909 -23.916 1.00 78.88 169 PRO A N 1
ATOM 1262 C CA . PRO A 1 169 ? -9.209 9.838 -22.789 1.00 78.88 169 PRO A CA 1
ATOM 1263 C C . PRO A 1 169 ? -10.457 10.729 -22.825 1.00 78.88 169 PRO A C 1
ATOM 1265 O O . PRO A 1 169 ? -10.778 11.323 -23.847 1.00 78.88 169 PRO A O 1
ATOM 1268 N N . GLY A 1 170 ? -11.184 10.806 -21.708 1.00 83.44 170 GLY A N 1
ATOM 1269 C CA . GLY A 1 170 ? -12.428 11.583 -21.641 1.00 83.44 170 GLY A CA 1
ATOM 1270 C C . GLY A 1 170 ? -13.582 11.015 -22.478 1.00 83.44 170 GLY A C 1
ATOM 1271 O O . GLY A 1 170 ? -14.559 11.719 -22.697 1.00 83.44 170 GLY A O 1
ATOM 1272 N N . GLY A 1 171 ? -13.490 9.761 -22.940 1.00 86.06 171 GLY A N 1
ATOM 1273 C CA . GLY A 1 171 ? -14.520 9.118 -23.764 1.00 86.06 171 GLY A CA 1
ATOM 1274 C C . GLY A 1 171 ? -14.394 9.390 -25.266 1.00 86.06 171 GLY A C 1
ATOM 1275 O O . GLY A 1 171 ? -15.101 8.762 -26.050 1.00 86.06 171 GLY A O 1
ATOM 1276 N N . GLU A 1 172 ? -13.465 10.252 -25.684 1.00 90.69 172 GLU A N 1
ATOM 1277 C CA . GLU A 1 172 ? -13.152 10.497 -27.092 1.00 90.69 172 GLU A CA 1
ATOM 1278 C C . GLU A 1 172 ? -11.954 9.660 -27.529 1.00 90.69 172 GLU A C 1
ATOM 1280 O O . GLU A 1 172 ? -10.919 9.653 -26.866 1.00 90.69 172 GLU A O 1
ATOM 1285 N N . ILE A 1 173 ? -12.071 8.961 -28.660 1.00 92.12 173 ILE A N 1
ATOM 1286 C CA . ILE A 1 173 ? -10.996 8.118 -29.193 1.00 92.12 173 ILE A CA 1
ATOM 1287 C C . ILE A 1 173 ? -9.834 9.005 -29.658 1.00 92.12 173 ILE A C 1
ATOM 1289 O O . ILE A 1 173 ? -9.907 9.644 -30.704 1.00 92.12 173 ILE A O 1
ATOM 1293 N N . ALA A 1 174 ? -8.735 8.998 -28.904 1.00 91.06 174 ALA A N 1
ATOM 1294 C CA . ALA A 1 174 ? -7.505 9.721 -29.233 1.00 91.06 174 ALA A CA 1
ATOM 1295 C C . ALA A 1 174 ? -6.455 8.832 -29.920 1.00 91.06 174 ALA A C 1
ATOM 1297 O O . ALA A 1 174 ? -5.519 9.332 -30.544 1.00 91.06 174 ALA A O 1
ATOM 1298 N N . PHE A 1 175 ? -6.591 7.509 -29.804 1.00 94.06 175 PHE A N 1
ATOM 1299 C CA . PHE A 1 175 ? -5.689 6.538 -30.413 1.00 94.06 175 PHE A CA 1
ATOM 1300 C C . PHE A 1 175 ? -6.444 5.256 -30.755 1.00 94.06 175 PHE A C 1
ATOM 1302 O O . PHE A 1 175 ? -7.128 4.700 -29.900 1.00 94.06 175 PHE A O 1
ATOM 1309 N N . HIS A 1 176 ? -6.306 4.770 -31.985 1.00 96.44 176 HIS A N 1
ATOM 1310 C CA . HIS A 1 176 ? -6.886 3.503 -32.416 1.00 96.44 176 HIS A CA 1
ATOM 1311 C C . HIS A 1 176 ? -6.038 2.905 -33.535 1.00 96.44 176 HIS A C 1
ATOM 1313 O O . HIS A 1 176 ? -5.970 3.488 -34.617 1.00 96.44 176 HIS A O 1
ATOM 1319 N N . ARG A 1 177 ? -5.349 1.793 -33.260 1.00 95.75 177 ARG A N 1
ATOM 1320 C CA . ARG A 1 177 ? -4.472 1.113 -34.227 1.00 95.75 177 ARG A CA 1
ATOM 1321 C C . ARG A 1 177 ? -4.409 -0.387 -33.969 1.00 95.75 177 ARG A C 1
ATOM 1323 O O . ARG A 1 177 ? -4.452 -0.809 -32.813 1.00 95.75 177 ARG A O 1
ATOM 1330 N N . ALA A 1 178 ? -4.267 -1.159 -35.038 1.00 96.38 178 ALA A N 1
ATOM 1331 C CA . ALA A 1 178 ? -3.901 -2.566 -34.989 1.00 96.38 178 ALA A CA 1
ATOM 1332 C C . ALA A 1 178 ? -2.389 -2.724 -35.209 1.00 96.38 178 ALA A C 1
ATOM 1334 O O . ALA A 1 178 ? -1.752 -1.847 -35.788 1.00 96.38 178 ALA A O 1
ATOM 1335 N N . TYR A 1 179 ? -1.818 -3.811 -34.693 1.00 95.56 179 TYR A N 1
ATOM 1336 C CA . TYR A 1 179 ? -0.395 -4.123 -34.791 1.00 95.56 179 TYR A CA 1
ATOM 1337 C C . TYR A 1 179 ? -0.169 -5.623 -34.967 1.00 95.56 179 TYR A C 1
ATOM 1339 O O . TYR A 1 179 ? -0.871 -6.439 -34.359 1.00 95.56 179 TYR A O 1
ATOM 1347 N N . GLY A 1 180 ? 0.881 -5.981 -35.707 1.00 93.62 180 GLY A N 1
ATOM 1348 C CA . GLY A 1 180 ? 1.300 -7.369 -35.892 1.00 93.62 180 GLY A CA 1
ATOM 1349 C C . GLY A 1 180 ? 0.283 -8.172 -36.704 1.00 93.62 180 GLY A C 1
ATOM 1350 O O . GLY A 1 180 ? -0.206 -7.713 -37.729 1.00 93.62 180 GLY A O 1
ATOM 1351 N N . GLU A 1 181 ? -0.054 -9.373 -36.237 1.00 92.94 181 GLU A N 1
ATOM 1352 C CA . GLU A 1 181 ? -1.047 -10.242 -36.890 1.00 92.94 181 GLU A CA 1
ATOM 1353 C C . GLU A 1 181 ? -2.459 -9.647 -36.866 1.00 92.94 181 GLU A C 1
ATOM 1355 O O . GLU A 1 181 ? -3.285 -10.001 -37.698 1.00 92.94 181 GLU A O 1
ATOM 1360 N N . ALA A 1 182 ? -2.747 -8.744 -35.924 1.00 89.62 182 ALA A N 1
ATOM 1361 C CA . ALA A 1 182 ? -4.050 -8.093 -35.835 1.00 89.62 182 ALA A CA 1
ATOM 1362 C C . ALA A 1 182 ? -4.264 -6.991 -36.893 1.00 89.62 182 ALA A C 1
ATOM 1364 O O . ALA A 1 182 ? -5.383 -6.500 -37.006 1.00 89.62 182 ALA A O 1
ATOM 1365 N N . ASP A 1 183 ? -3.215 -6.591 -37.622 1.00 88.62 183 ASP A N 1
ATOM 1366 C CA . ASP A 1 183 ? -3.238 -5.563 -38.680 1.00 88.62 183 ASP A CA 1
ATOM 1367 C C . ASP A 1 183 ? -3.155 -6.171 -40.096 1.00 88.62 183 ASP A C 1
ATOM 1369 O O . ASP A 1 183 ? -2.682 -5.536 -41.036 1.00 88.62 183 ASP A O 1
ATOM 1373 N N . ARG A 1 184 ? -3.550 -7.441 -40.241 1.00 77.88 184 ARG A N 1
ATOM 1374 C CA . ARG A 1 184 ? -3.580 -8.161 -41.521 1.00 77.88 184 ARG A CA 1
ATOM 1375 C C . ARG A 1 184 ? -4.985 -8.290 -42.092 1.00 77.88 184 ARG A C 1
ATOM 1377 O O . ARG A 1 184 ? -5.944 -8.397 -41.296 1.00 77.88 184 ARG A O 1
#

Secondary structure (DSSP, 8-state):
-------------------------PPPPSSHHHHHHHHHHHHHHS-HHHHHHHHHHHB-HHHHTTS-HHHHHHHHHHHHHHHTT-EEEEEEEE-SSEEEEEEE-TT--EEEEEEEE-SSTT--EEEEEEEE---S--S---SSHHHHHHHHHHHHHTTS--EEEEE-GGGS--EEEEEGGGG-

Sequence (184 aa):
MSRIAPILLTLILVHASPSRAQPGPRPLPDTPAAGRATELLEALGGDVDARRAFVAESLAPGFRERFPMEAHVDQLGLLTSRLGGAERVGVLARGPDEITLAFRTADGEELRLRVTVEPSLPHRVTGLRLEMGRAPGRGLEIASWRDLAARLEAMATDGRFSGVVLAAPGGEIAFHRAYGEADR

pLDDT: mean 83.51, std 17.86, range [37.91, 98.12]

Radius of gyration: 26.17 Å; chains: 1; bounding box: 94×42×63 Å

Foldseek 3Di:
DDDDDDDDDDDDDPPPDPPPPDPAEDDFDPALQSVLVVLLVVLLVDDLVSQLCCLVPFADPVQSVVDDSVVSSVVSPVVSVVCPQWGFPYWQDDDNFKTWTWTAHPVGWIKIWIWGFDNDPPGGTHDIDIDGDPRVPPPPPAPDLVSVVVVLAVCLVVVNDFAWDFDDVVNHTPDTDGGHPRND